Protein AF-A0A8T4R5K3-F1 (afdb_monomer_lite)

Sequence (220 aa):
MRGRKKGQMEIMGLVVIVILITLGLLFLVYFSAKNEIEKKVFTRKGLALSTMSALMKTTVNSEIDCTTSISLSNQPQLGEDILEDCALYYSDYFVGAGGSSGAYSGASSGASGGVSGSSSGYLSEGEVDSGAMSLYGCESKHSCHFFQETTEKLLEDTLGKWGKRYEFRAHLLSSVSEEKLFLLKDKSGQGCKGERDSSGQFPIQIKDTGVVEAELYVCE

Foldseek 3Di:
DDDDDPVVVVVVVVVVVVVVVVVVVVVVVVVVVVVPPVPDVCPALVVQQVLVVCQQADFDDPPAWKDAPDPDPDGDGLNAQLVLLCLVQVVQVVVVVPPDDPPPPPDDDDDDDDDDDDDPDPDDPDDDPPTTDRSIQTNNDRSLVVSQVVSLVSCCVPCVVVVKWKWKWKWFDFPPDIHTSDTDTHPVVPGEDDDWHKNDWDWHQHPPGGTITIMMIIYD

Structure (mmCIF, N/CA/C/O backbone):
data_AF-A0A8T4R5K3-F1
#
_entry.id   AF-A0A8T4R5K3-F1
#
loop_
_atom_site.group_PDB
_atom_site.id
_atom_site.type_symbol
_atom_site.label_atom_id
_atom_site.label_alt_id
_atom_site.label_comp_id
_atom_site.label_asym_id
_atom_site.label_entity_id
_atom_site.label_seq_id
_atom_site.pdbx_PDB_ins_code
_atom_site.Cartn_x
_atom_site.Cartn_y
_atom_site.Cartn_z
_atom_site.occupancy
_atom_site.B_iso_or_equiv
_atom_site.auth_seq_id
_atom_site.auth_comp_id
_atom_site.auth_asym_id
_atom_site.auth_atom_id
_atom_site.pdbx_PDB_model_num
ATOM 1 N N . MET A 1 1 ? -42.739 33.591 69.924 1.00 46.91 1 MET A N 1
ATOM 2 C CA . MET A 1 1 ? -42.475 32.561 68.891 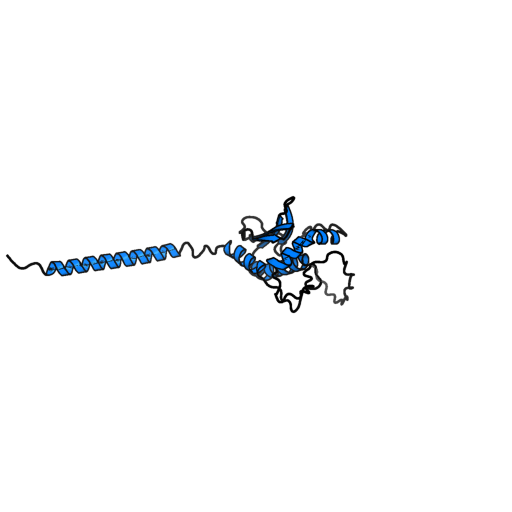1.00 46.91 1 MET A CA 1
ATOM 3 C C . MET A 1 1 ? -41.191 32.896 68.129 1.00 46.91 1 MET A C 1
ATOM 5 O O . MET A 1 1 ? -41.241 33.562 67.106 1.00 46.91 1 MET A O 1
A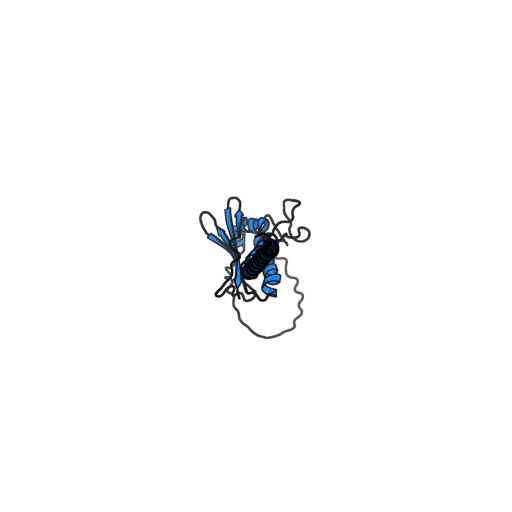TOM 9 N N . ARG A 1 2 ? -40.019 32.506 68.642 1.00 59.19 2 ARG A N 1
ATOM 10 C CA . ARG A 1 2 ? -38.728 32.649 67.946 1.00 59.19 2 ARG A CA 1
ATOM 11 C C . ARG A 1 2 ? -37.830 31.496 68.370 1.00 59.19 2 ARG A C 1
ATOM 13 O O . ARG A 1 2 ? -37.635 31.298 69.560 1.00 59.19 2 ARG A O 1
ATOM 20 N N . GLY A 1 3 ? -37.299 30.767 67.395 1.00 62.19 3 GLY A N 1
ATOM 21 C CA . GLY A 1 3 ? -36.289 29.736 67.625 1.00 62.19 3 GLY A CA 1
ATOM 22 C C . GLY A 1 3 ? -36.667 28.401 67.005 1.00 62.19 3 GLY A C 1
ATOM 23 O O . GLY A 1 3 ? -37.193 27.547 67.697 1.00 62.19 3 GLY A O 1
ATOM 24 N N . ARG A 1 4 ? -36.412 28.258 65.700 1.00 62.31 4 ARG A N 1
ATOM 25 C CA . ARG A 1 4 ? -36.229 26.994 64.952 1.00 62.31 4 ARG A CA 1
ATOM 26 C C . ARG A 1 4 ? -35.831 27.352 63.507 1.00 62.31 4 ARG A C 1
ATOM 28 O O . ARG A 1 4 ? -36.587 27.144 62.574 1.00 62.31 4 ARG A O 1
ATOM 35 N N . LYS A 1 5 ? -34.678 28.011 63.325 1.00 68.06 5 LYS A N 1
ATOM 36 C CA . LYS A 1 5 ? -34.112 28.298 61.983 1.00 68.06 5 LYS A CA 1
ATOM 37 C C . LYS A 1 5 ? -32.698 27.744 61.765 1.00 68.06 5 LYS A C 1
ATOM 39 O O . LYS A 1 5 ? -32.237 27.730 60.636 1.00 68.06 5 LYS A O 1
ATOM 44 N N . LYS A 1 6 ? -32.020 27.243 62.808 1.00 69.00 6 LYS A N 1
ATOM 45 C CA . LYS A 1 6 ? -30.647 26.720 62.675 1.00 69.00 6 LYS A CA 1
ATOM 46 C C . LYS A 1 6 ? -30.576 25.337 62.015 1.00 69.00 6 LYS A C 1
ATOM 48 O O . LYS A 1 6 ? -29.731 25.143 61.157 1.00 69.00 6 LYS A O 1
ATOM 53 N N . GLY A 1 7 ? -31.513 24.429 62.307 1.00 71.56 7 GLY A N 1
ATOM 54 C CA . GLY A 1 7 ? -31.498 23.078 61.716 1.00 71.56 7 GLY A CA 1
ATOM 55 C C . GLY A 1 7 ? -31.789 23.027 60.208 1.00 71.56 7 GLY A C 1
ATOM 56 O O . GLY A 1 7 ? -31.439 22.059 59.546 1.00 71.56 7 GLY A O 1
ATOM 57 N N . GLN A 1 8 ? -32.397 24.073 59.637 1.00 76.31 8 GLN A N 1
ATOM 58 C CA . GLN A 1 8 ? -32.716 24.112 58.205 1.00 76.31 8 GLN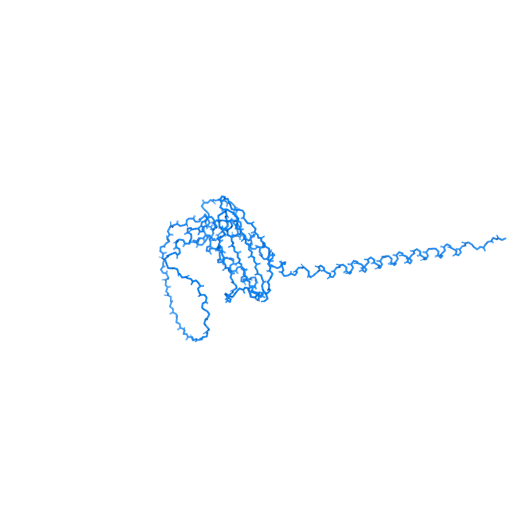 A CA 1
ATOM 59 C C . GLN A 1 8 ? -31.500 24.429 57.319 1.00 76.31 8 GLN A C 1
ATOM 61 O O . GLN A 1 8 ? -31.518 24.098 56.138 1.00 76.31 8 GLN A O 1
ATOM 66 N N . MET A 1 9 ? -30.442 25.038 57.867 1.00 82.06 9 MET A N 1
ATOM 67 C CA . MET A 1 9 ? -29.227 25.325 57.093 1.00 82.06 9 MET A CA 1
ATOM 68 C C . MET A 1 9 ? -28.343 24.087 56.912 1.00 82.06 9 MET A C 1
ATOM 70 O O . MET A 1 9 ? -27.781 23.906 55.836 1.00 82.06 9 MET A O 1
ATOM 74 N N . GLU A 1 10 ? -28.269 23.203 57.910 1.00 88.00 10 GLU A N 1
ATOM 75 C CA . GLU A 1 10 ? -27.473 21.970 57.808 1.00 88.00 10 GLU A CA 1
ATOM 76 C C . GLU A 1 10 ? -28.078 20.976 56.809 1.00 88.00 10 GLU A C 1
ATOM 78 O O . GLU A 1 10 ? -27.354 20.382 56.010 1.00 88.00 10 GLU A O 1
ATOM 83 N N . ILE A 1 11 ? -29.410 20.848 56.782 1.00 93.06 11 ILE A N 1
ATOM 84 C CA . ILE A 1 11 ? -30.072 19.892 55.886 1.00 93.06 11 ILE A CA 1
ATOM 85 C C . ILE A 1 11 ? -29.991 20.308 54.410 1.00 93.06 11 ILE A C 1
ATOM 87 O O . ILE A 1 11 ? -29.872 19.449 53.541 1.00 93.06 11 ILE A O 1
ATOM 91 N N . MET A 1 12 ? -29.974 21.616 54.122 1.00 92.75 12 MET A N 1
ATOM 92 C CA . MET A 1 12 ? -29.784 22.125 52.758 1.00 92.75 12 MET A CA 1
ATOM 93 C C . MET A 1 12 ? -28.373 21.839 52.230 1.00 92.75 12 MET A C 1
ATOM 95 O O . MET A 1 12 ? -28.224 21.459 51.071 1.00 92.75 12 MET A O 1
ATOM 99 N N . GLY A 1 13 ? -27.345 21.955 53.079 1.00 93.81 13 GLY A N 1
ATOM 100 C CA . GLY A 1 13 ? -25.966 21.634 52.697 1.00 93.81 13 GLY A CA 1
ATOM 101 C C . GLY A 1 13 ? -25.782 20.158 52.338 1.00 93.81 13 GLY A C 1
ATOM 102 O O . GLY A 1 13 ? -25.145 19.838 51.334 1.00 93.81 13 GLY A O 1
ATOM 103 N N . LEU A 1 14 ? -26.404 19.259 53.108 1.00 94.62 14 LEU A N 1
ATOM 104 C CA . LEU A 1 14 ? -26.321 17.819 52.861 1.00 94.62 14 LEU A CA 1
ATOM 105 C C . LEU A 1 14 ? -26.943 17.435 51.509 1.00 94.62 14 LEU A C 1
ATOM 107 O O . LEU A 1 14 ? -26.347 16.665 50.758 1.00 94.62 14 LEU A O 1
ATOM 111 N N . VAL A 1 15 ? -28.092 18.019 51.154 1.00 96.56 15 VAL A N 1
ATOM 112 C CA . VAL A 1 15 ? -28.764 17.752 49.869 1.00 96.56 15 VAL A CA 1
ATOM 113 C C . VAL A 1 15 ? -27.886 18.144 48.678 1.00 96.56 15 VAL A C 1
ATOM 115 O O . VAL A 1 15 ? -27.769 17.375 47.725 1.00 96.56 15 VAL A O 1
ATOM 118 N N . VAL A 1 16 ? -27.223 19.302 48.738 1.00 96.56 16 VAL A N 1
ATOM 119 C CA . VAL A 1 16 ? -26.348 19.767 47.648 1.00 96.56 16 VAL A CA 1
ATOM 120 C C . VAL A 1 16 ? -25.168 18.817 47.440 1.00 96.56 16 VAL A C 1
ATOM 122 O O . VAL A 1 16 ? -24.853 18.473 46.302 1.00 96.56 16 VAL A O 1
ATOM 125 N N . ILE A 1 17 ? -24.550 18.338 48.524 1.00 96.88 17 ILE A N 1
ATOM 126 C CA . ILE A 1 17 ? -23.421 17.398 48.447 1.00 96.88 17 ILE A CA 1
ATOM 127 C C . ILE A 1 17 ? -23.849 16.080 47.791 1.00 96.88 17 ILE A C 1
ATOM 129 O O . ILE A 1 17 ? -23.148 15.579 46.913 1.00 96.88 17 ILE A O 1
ATOM 133 N N . VAL A 1 18 ? -25.015 15.539 48.160 1.00 97.31 18 VAL A N 1
ATOM 134 C CA . VAL A 1 18 ? -25.528 14.292 47.569 1.00 97.31 18 VAL A CA 1
ATOM 135 C C . VAL A 1 18 ? -25.773 14.455 46.069 1.00 97.31 18 VAL A C 1
ATOM 137 O O . VAL A 1 18 ? -25.392 13.580 45.291 1.00 97.31 18 VAL A O 1
ATOM 140 N N . ILE A 1 19 ? -26.339 15.586 45.640 1.00 97.50 19 ILE A N 1
ATOM 141 C CA . ILE A 1 19 ? -26.559 15.870 44.215 1.00 97.50 19 ILE A CA 1
ATOM 142 C C . ILE A 1 19 ? -25.224 15.926 43.463 1.00 97.50 19 ILE A C 1
ATOM 144 O O . ILE A 1 19 ? -25.089 15.289 42.420 1.00 97.50 19 ILE A O 1
ATOM 148 N N . LEU A 1 20 ? -24.218 16.622 44.003 1.00 97.31 20 LEU A N 1
ATOM 149 C CA . LEU A 1 20 ? -22.900 16.731 43.367 1.00 97.31 20 LEU A CA 1
ATOM 150 C C . LEU A 1 20 ? -22.191 15.377 43.252 1.00 97.31 20 LEU A C 1
ATOM 152 O O . LEU A 1 20 ? -21.647 15.063 42.194 1.00 97.31 20 LEU A O 1
ATOM 156 N N . ILE A 1 21 ? -22.243 14.548 44.299 1.00 97.75 21 ILE A N 1
ATOM 157 C CA . ILE A 1 21 ? -21.671 13.194 44.267 1.00 97.75 21 ILE A CA 1
ATOM 158 C C . ILE A 1 21 ? -22.394 12.330 43.226 1.00 97.75 21 ILE A C 1
ATOM 160 O O . ILE A 1 21 ? -21.746 11.634 42.447 1.00 97.75 21 ILE A O 1
ATOM 164 N N . THR A 1 22 ? -23.725 12.409 43.160 1.00 97.94 22 THR A N 1
ATOM 165 C CA . THR A 1 22 ? -24.524 11.624 42.206 1.00 97.94 22 THR A CA 1
ATOM 166 C C . THR A 1 22 ? -24.225 12.026 40.761 1.00 97.94 22 THR A C 1
ATOM 168 O O . THR A 1 22 ? -24.043 11.158 39.909 1.00 97.94 22 THR A O 1
ATOM 171 N N . LEU A 1 23 ? -24.108 13.330 40.483 1.00 97.31 23 LEU A N 1
ATOM 172 C CA . LEU A 1 23 ? -23.725 13.835 39.162 1.00 97.31 23 LEU A CA 1
ATOM 173 C C . LEU A 1 23 ? -22.293 13.428 38.785 1.00 97.31 23 LEU A C 1
ATOM 175 O O . LEU A 1 23 ? -22.060 13.025 37.646 1.00 97.31 23 LEU A O 1
ATOM 179 N N . GLY A 1 24 ? -21.351 13.466 39.733 1.00 97.75 24 GLY A N 1
ATOM 180 C CA . GLY A 1 24 ? -19.978 13.005 39.516 1.00 97.75 24 GLY A CA 1
ATOM 181 C C . GLY A 1 24 ? -19.899 11.514 39.171 1.00 97.75 24 GLY A C 1
ATOM 182 O O . GLY A 1 24 ? -19.222 11.135 38.215 1.00 97.75 24 GLY A O 1
ATOM 183 N N . LEU A 1 25 ? -20.643 10.670 39.893 1.00 96.69 25 LEU A N 1
ATOM 184 C CA . LEU A 1 25 ? -20.715 9.232 39.616 1.00 96.69 25 LEU A CA 1
ATOM 185 C C . LEU A 1 25 ? -21.383 8.935 38.266 1.00 96.69 25 LEU A C 1
ATOM 187 O O . LEU A 1 25 ? -20.885 8.097 37.518 1.00 96.69 25 LEU A O 1
ATOM 191 N N . LEU A 1 26 ? -22.455 9.652 37.912 1.00 96.25 26 LEU A N 1
ATOM 192 C CA . LEU A 1 26 ? -23.096 9.537 36.596 1.00 96.25 26 LEU A CA 1
ATOM 193 C C . LEU A 1 26 ? -22.130 9.877 35.458 1.00 96.25 26 LEU A C 1
ATOM 195 O O . LEU A 1 26 ? -22.095 9.167 34.455 1.00 96.25 26 LEU A O 1
ATOM 199 N N . PHE A 1 27 ? -21.324 10.928 35.620 1.00 95.69 27 PHE A N 1
ATOM 200 C CA . PHE A 1 27 ? -20.348 11.330 34.610 1.00 95.69 27 PHE A CA 1
ATOM 201 C C . PHE A 1 27 ? -19.228 10.294 34.451 1.00 95.69 27 PHE A C 1
ATOM 203 O O . PHE A 1 27 ? -18.854 9.964 33.325 1.00 95.69 27 PHE A O 1
ATOM 210 N N . LEU A 1 28 ? -18.742 9.722 35.560 1.00 93.06 28 LEU A N 1
ATOM 211 C CA . LEU A 1 28 ? -17.759 8.635 35.533 1.00 93.06 28 LEU A CA 1
ATOM 212 C C . LEU A 1 28 ? -18.305 7.383 34.842 1.00 93.06 28 LEU A C 1
ATOM 214 O O . LEU A 1 28 ? -17.626 6.822 33.985 1.00 93.06 28 LEU A O 1
ATOM 218 N N . VAL A 1 29 ? -19.536 6.968 35.158 1.00 93.88 29 VAL A N 1
ATOM 219 C CA . VAL A 1 29 ? -20.183 5.817 34.506 1.00 93.88 29 VAL A CA 1
ATOM 220 C C . VAL A 1 29 ? -20.399 6.086 33.019 1.00 93.88 29 VAL A C 1
ATOM 222 O O . VAL A 1 29 ? -20.092 5.230 32.195 1.00 93.88 29 VAL A O 1
ATOM 225 N N . TYR A 1 30 ? -20.863 7.283 32.655 1.00 91.00 30 TYR A N 1
ATOM 226 C CA . TYR A 1 30 ? -21.072 7.667 31.260 1.00 91.00 30 TYR A CA 1
ATOM 227 C C . TYR A 1 30 ? -19.768 7.654 30.453 1.00 91.00 30 TYR A C 1
ATOM 229 O O . TYR A 1 30 ? -19.722 7.117 29.346 1.00 91.00 30 TYR A O 1
ATOM 237 N N . PHE A 1 31 ? -18.689 8.201 31.018 1.00 87.88 31 PHE A N 1
ATOM 238 C CA . PHE A 1 31 ? -17.379 8.198 30.377 1.00 87.88 31 PHE A CA 1
ATOM 239 C C . PHE A 1 31 ? -16.795 6.781 30.301 1.00 87.88 31 PHE A C 1
ATOM 241 O O . PHE A 1 31 ? -16.231 6.403 29.278 1.00 87.88 31 PHE A O 1
ATOM 248 N N . SER A 1 32 ? -16.980 5.956 31.335 1.00 86.62 32 SER A N 1
ATOM 249 C CA . SER A 1 32 ? -16.560 4.549 31.324 1.00 86.62 32 SER A CA 1
ATOM 250 C C . SER A 1 32 ? -17.302 3.743 30.253 1.00 86.62 32 SER A C 1
ATOM 252 O O . SER A 1 32 ? -16.669 3.027 29.483 1.00 86.62 32 SER A O 1
ATOM 254 N N . ALA A 1 33 ? -18.621 3.918 30.138 1.00 82.81 33 ALA A N 1
ATOM 255 C CA . ALA A 1 33 ? -19.453 3.218 29.160 1.00 82.81 33 ALA A CA 1
ATOM 256 C C . ALA A 1 33 ? -19.150 3.632 27.708 1.00 82.81 33 ALA A C 1
ATOM 258 O O . ALA A 1 33 ? -19.209 2.803 26.803 1.00 82.81 33 ALA A O 1
ATOM 259 N N . LYS A 1 34 ? -18.771 4.895 27.465 1.00 74.44 34 LYS A N 1
ATOM 260 C CA . LYS A 1 34 ? -18.361 5.351 26.126 1.00 74.44 34 LYS A CA 1
ATOM 261 C C . LYS A 1 34 ? -16.988 4.840 25.684 1.00 74.44 34 LYS A C 1
ATOM 263 O O . LYS A 1 34 ? -16.721 4.799 24.489 1.00 74.44 34 LYS A O 1
ATOM 268 N N . ASN A 1 35 ? -16.137 4.412 26.613 1.00 63.31 35 ASN A N 1
ATOM 269 C CA . ASN A 1 35 ? -14.786 3.953 26.294 1.00 63.31 35 ASN A CA 1
ATOM 270 C C . ASN A 1 35 ? -14.695 2.464 25.901 1.00 63.31 35 ASN A C 1
ATOM 272 O O . ASN A 1 35 ? -13.615 2.030 25.495 1.00 63.31 35 ASN A O 1
ATOM 276 N N . GLU A 1 36 ? -15.777 1.680 25.991 1.00 60.62 36 GLU A N 1
ATOM 277 C CA . GLU A 1 36 ? -15.757 0.255 25.611 1.00 60.62 36 GLU A CA 1
ATOM 278 C C . GLU A 1 36 ? -16.079 -0.012 24.130 1.00 60.62 36 GLU A C 1
ATOM 280 O O . GLU A 1 36 ? -15.707 -1.068 23.622 1.00 60.62 36 GLU A O 1
ATOM 285 N N . ILE A 1 37 ? -16.682 0.936 23.400 1.00 55.03 37 ILE A N 1
ATOM 286 C CA . ILE A 1 37 ? -17.134 0.693 22.013 1.00 55.03 37 ILE A CA 1
ATOM 287 C C . ILE A 1 37 ? -16.097 1.126 20.955 1.00 55.03 37 ILE A C 1
ATOM 289 O O . ILE A 1 37 ? -16.069 0.563 19.866 1.00 55.03 37 ILE A O 1
ATOM 293 N N . GLU A 1 38 ? -15.157 2.024 21.273 1.00 52.97 38 GLU A N 1
ATOM 294 C CA . GLU A 1 38 ? -14.120 2.462 20.312 1.00 52.97 38 GLU A CA 1
ATOM 295 C C . GLU A 1 38 ? -12.749 1.786 20.510 1.00 52.97 38 GLU A C 1
ATOM 297 O O . GLU A 1 38 ? -11.925 1.761 19.596 1.00 52.97 38 GLU A O 1
ATOM 302 N N . LYS A 1 39 ? -12.496 1.139 21.659 1.00 51.50 39 LYS A N 1
ATOM 303 C CA . LYS A 1 39 ? -11.190 0.505 21.953 1.00 51.50 39 LYS A CA 1
ATOM 304 C C . LYS A 1 39 ? -10.938 -0.827 21.245 1.00 51.50 39 LYS A C 1
ATOM 306 O O . LYS A 1 39 ? -9.859 -1.400 21.372 1.00 51.50 39 LYS A O 1
ATOM 311 N N . LYS A 1 40 ? -11.897 -1.303 20.455 1.00 50.75 40 LYS A N 1
ATOM 312 C CA . LYS A 1 40 ? -11.716 -2.418 19.522 1.00 50.75 40 LYS A CA 1
ATOM 313 C C . LYS A 1 40 ? -12.336 -2.095 18.165 1.00 50.75 40 LYS A C 1
ATOM 315 O O . LYS A 1 40 ? -12.924 -2.974 17.570 1.00 50.75 40 LYS A O 1
ATOM 320 N N . VAL A 1 41 ? -12.209 -0.855 17.679 1.00 49.81 41 VAL A N 1
ATOM 321 C CA . VAL A 1 41 ? -12.386 -0.524 16.246 1.00 49.81 41 VAL A CA 1
ATOM 322 C C . VAL A 1 41 ? -11.086 0.033 15.636 1.00 49.81 41 VAL A C 1
ATOM 324 O O . VAL A 1 41 ? -11.049 0.571 14.543 1.00 49.81 41 VAL A O 1
ATOM 327 N N . PHE A 1 42 ? -9.948 -0.285 16.265 1.00 56.03 42 PHE A N 1
ATOM 328 C CA . PHE A 1 42 ? -8.716 -0.627 15.532 1.00 56.03 42 PHE A CA 1
ATOM 329 C C . PHE A 1 42 ? -8.830 -2.028 14.879 1.00 56.03 42 PHE A C 1
ATOM 331 O O . PHE A 1 42 ? -7.845 -2.712 14.609 1.00 56.03 42 PHE A O 1
ATOM 338 N N . THR A 1 43 ? -10.063 -2.500 14.672 1.00 69.94 43 THR A N 1
ATOM 339 C CA . THR A 1 43 ? -10.406 -3.776 14.061 1.00 69.94 43 THR A CA 1
ATOM 340 C C . THR A 1 43 ? -10.021 -3.760 12.606 1.00 69.94 43 THR A C 1
ATOM 342 O O . THR A 1 43 ? -10.623 -3.034 11.820 1.00 69.94 43 THR A O 1
ATOM 345 N N . ARG A 1 44 ? -9.060 -4.622 12.276 1.00 73.19 44 ARG A N 1
ATOM 346 C CA . ARG A 1 44 ? -8.906 -5.331 11.001 1.00 73.19 44 ARG A CA 1
ATOM 347 C C . ARG A 1 44 ? -8.715 -4.474 9.746 1.00 73.19 44 ARG A C 1
ATOM 349 O O . ARG A 1 44 ? -7.634 -4.515 9.169 1.00 73.19 44 ARG A O 1
ATOM 356 N N . LYS A 1 45 ? -9.658 -3.594 9.414 1.00 86.12 45 LYS A N 1
ATOM 357 C CA . LYS A 1 45 ? -9.475 -2.476 8.476 1.00 86.12 45 LYS A CA 1
ATOM 358 C C . LYS A 1 45 ? -8.297 -1.587 8.866 1.00 86.12 45 LYS A C 1
ATOM 360 O O . LYS A 1 45 ? -7.522 -1.188 8.008 1.00 86.12 45 LYS A O 1
ATOM 365 N N . GLY A 1 46 ? -8.105 -1.338 10.166 1.00 89.31 46 GLY A N 1
ATOM 366 C CA . GLY A 1 46 ? -6.963 -0.558 10.658 1.00 89.31 46 GLY A CA 1
ATOM 367 C C . GLY A 1 46 ? -5.610 -1.223 10.385 1.00 89.31 46 GLY A C 1
ATOM 368 O O . GLY A 1 46 ? -4.615 -0.533 10.186 1.00 89.31 46 GLY A O 1
ATOM 369 N N . LEU A 1 47 ? -5.572 -2.555 10.316 1.00 92.50 47 LEU A N 1
ATOM 370 C CA . LEU A 1 47 ? -4.358 -3.309 10.018 1.00 92.50 47 LEU A CA 1
ATOM 371 C C . LEU A 1 47 ? -4.033 -3.219 8.525 1.00 92.50 47 LEU A C 1
ATOM 373 O O . LEU A 1 47 ? -2.940 -2.786 8.187 1.00 92.50 47 LEU A O 1
ATOM 377 N N . ALA A 1 48 ? -5.002 -3.488 7.644 1.00 94.31 48 ALA A N 1
ATOM 378 C CA . ALA A 1 48 ? -4.815 -3.315 6.201 1.00 94.31 48 ALA A CA 1
ATOM 379 C C . ALA A 1 48 ? -4.423 -1.866 5.846 1.00 94.31 48 ALA A C 1
ATOM 381 O O . ALA A 1 48 ? -3.452 -1.643 5.129 1.00 94.31 48 ALA A O 1
ATOM 382 N N . LEU A 1 49 ? -5.125 -0.875 6.409 1.00 95.31 49 LEU A N 1
ATOM 383 C CA . LEU A 1 49 ? -4.857 0.550 6.190 1.00 95.31 49 LEU A CA 1
ATOM 384 C C . LEU A 1 49 ? -3.468 0.971 6.689 1.00 95.31 49 LEU A C 1
ATOM 386 O O . LEU A 1 49 ? -2.759 1.696 5.993 1.00 95.31 49 LEU A O 1
ATOM 390 N N . SER A 1 50 ? -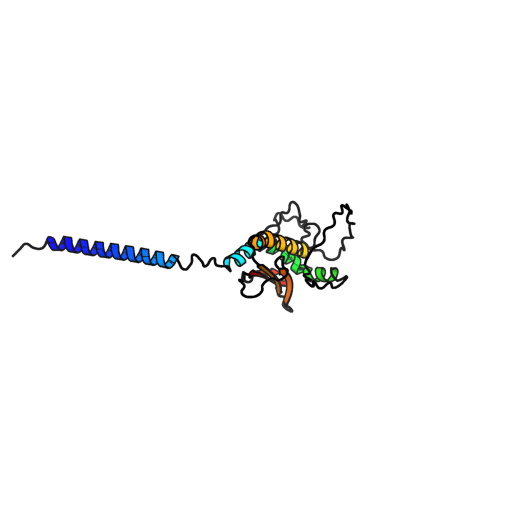3.069 0.542 7.891 1.00 94.50 50 SER A N 1
ATOM 391 C CA . SER A 1 50 ? -1.768 0.923 8.455 1.00 94.50 50 SER A CA 1
ATOM 392 C C . SER A 1 50 ? -0.607 0.242 7.734 1.00 94.50 50 SER A C 1
ATOM 394 O O . SER A 1 50 ? 0.374 0.919 7.435 1.00 94.50 50 SER A O 1
ATOM 396 N N . THR A 1 51 ? -0.734 -1.042 7.378 1.00 96.00 51 THR A N 1
ATOM 397 C CA . THR A 1 51 ? 0.258 -1.753 6.559 1.00 96.00 51 THR A CA 1
ATOM 398 C C . THR A 1 51 ? 0.397 -1.106 5.187 1.00 96.00 51 THR A C 1
ATOM 400 O O . THR A 1 51 ? 1.514 -0.845 4.757 1.00 96.00 51 THR A O 1
ATOM 403 N N . MET A 1 52 ? -0.714 -0.780 4.527 1.00 96.50 52 MET A N 1
ATOM 404 C CA . MET A 1 52 ? -0.696 -0.135 3.216 1.00 96.50 52 MET A CA 1
ATOM 405 C C . MET A 1 52 ? -0.067 1.264 3.266 1.00 96.50 52 MET A C 1
ATOM 407 O O . MET A 1 52 ? 0.790 1.594 2.454 1.00 96.50 52 MET A O 1
ATOM 411 N N . SER A 1 53 ? -0.430 2.069 4.268 1.00 96.06 53 SER A N 1
ATOM 412 C CA . SER A 1 53 ? 0.158 3.396 4.486 1.00 96.06 53 SER A CA 1
ATOM 413 C C . SER A 1 53 ? 1.661 3.320 4.766 1.00 96.06 53 SER A C 1
ATOM 415 O O . SER A 1 53 ? 2.427 4.130 4.248 1.00 96.06 53 SER A O 1
ATOM 417 N N . ALA A 1 54 ? 2.096 2.331 5.553 1.00 96.69 54 ALA A N 1
ATOM 418 C CA . ALA A 1 54 ? 3.511 2.086 5.805 1.00 96.69 54 ALA A CA 1
ATOM 419 C C . ALA A 1 54 ? 4.243 1.642 4.532 1.00 96.69 54 ALA A C 1
ATOM 421 O O . ALA A 1 54 ? 5.323 2.154 4.253 1.00 96.69 54 ALA A O 1
ATOM 422 N N . LEU A 1 55 ? 3.644 0.751 3.737 1.00 96.62 55 LEU A N 1
ATOM 423 C CA . LEU A 1 55 ? 4.215 0.264 2.483 1.00 96.62 55 LEU A CA 1
ATOM 424 C C . LEU A 1 55 ? 4.422 1.402 1.480 1.00 96.62 55 LEU A C 1
ATOM 426 O O . LEU A 1 55 ? 5.519 1.562 0.957 1.00 96.62 55 LEU A O 1
ATOM 430 N N . MET A 1 56 ? 3.408 2.249 1.290 1.00 96.00 56 MET A N 1
ATOM 431 C CA . MET A 1 56 ? 3.489 3.382 0.362 1.00 96.00 56 MET A CA 1
ATOM 432 C C . MET A 1 56 ? 4.529 4.426 0.784 1.00 96.00 56 MET A C 1
ATOM 434 O O . MET A 1 56 ? 5.158 5.040 -0.071 1.00 96.00 56 MET A O 1
ATOM 438 N N . LYS A 1 57 ? 4.755 4.584 2.095 1.00 96.00 57 LYS A N 1
ATOM 439 C CA . LYS A 1 57 ? 5.746 5.510 2.671 1.00 96.00 57 LYS A CA 1
ATOM 440 C C . LYS A 1 57 ? 7.123 4.895 2.902 1.00 96.00 57 LYS A C 1
ATOM 442 O O . LYS A 1 57 ? 8.006 5.576 3.422 1.00 96.00 57 LYS A O 1
ATOM 447 N N . THR A 1 58 ? 7.306 3.611 2.608 1.00 95.56 58 THR A N 1
ATOM 448 C CA . THR A 1 58 ? 8.596 2.955 2.824 1.00 95.56 58 THR A CA 1
ATOM 449 C C . THR A 1 58 ? 9.606 3.558 1.857 1.00 95.56 58 THR A C 1
ATOM 451 O O . THR A 1 58 ? 9.386 3.547 0.648 1.00 95.56 58 THR A O 1
ATOM 454 N N . THR A 1 59 ? 10.696 4.111 2.386 1.00 94.81 59 THR A N 1
ATOM 455 C CA . THR A 1 59 ? 11.801 4.618 1.573 1.00 94.81 59 THR A CA 1
ATOM 456 C C . THR A 1 59 ? 12.758 3.487 1.240 1.00 94.81 59 THR A C 1
ATOM 458 O O . THR A 1 59 ? 13.011 2.600 2.060 1.00 94.81 59 THR A O 1
ATOM 461 N N . VAL A 1 60 ? 13.290 3.513 0.025 1.00 92.12 60 VAL A N 1
ATOM 462 C CA . VAL A 1 60 ? 14.316 2.566 -0.404 1.00 92.12 60 VAL A CA 1
ATOM 463 C C . VAL A 1 60 ? 15.679 3.180 -0.128 1.00 92.12 60 VAL A C 1
ATOM 465 O O . VAL A 1 60 ? 15.943 4.332 -0.481 1.00 92.12 60 VAL A O 1
ATOM 468 N N . ASN A 1 61 ? 16.547 2.421 0.539 1.00 87.69 61 ASN A N 1
ATOM 469 C CA . ASN A 1 61 ? 17.885 2.890 0.871 1.00 87.69 61 ASN A CA 1
ATOM 470 C C . ASN A 1 61 ? 18.690 3.109 -0.417 1.00 87.69 61 ASN A C 1
ATOM 472 O O . ASN A 1 61 ? 19.036 2.168 -1.128 1.00 87.69 61 ASN A O 1
ATOM 476 N N . SER A 1 62 ? 19.022 4.369 -0.687 1.00 69.44 62 SER A N 1
ATOM 477 C CA . SER A 1 62 ? 19.757 4.807 -1.880 1.00 69.44 62 SER A CA 1
ATOM 478 C C . SER A 1 62 ? 21.208 4.327 -1.927 1.00 69.44 62 SER A C 1
ATOM 480 O O . SER A 1 62 ? 21.851 4.413 -2.964 1.00 69.44 62 SER A O 1
ATOM 482 N N . GLU A 1 63 ? 21.750 3.879 -0.796 1.00 67.88 63 GLU A N 1
ATOM 483 C CA . GLU A 1 63 ? 23.175 3.577 -0.652 1.00 67.88 63 GLU A CA 1
ATOM 484 C C . GLU A 1 63 ? 23.564 2.209 -1.229 1.00 67.88 63 GLU A C 1
ATOM 486 O O . GLU A 1 63 ? 24.743 1.973 -1.478 1.00 67.88 63 GLU A O 1
ATOM 491 N N . ILE A 1 64 ? 22.591 1.315 -1.447 1.00 67.31 64 ILE A N 1
ATOM 492 C CA . ILE A 1 64 ? 22.874 -0.067 -1.856 1.00 67.31 64 ILE A CA 1
ATOM 493 C C . ILE A 1 64 ? 22.212 -0.418 -3.192 1.00 67.31 64 ILE A C 1
ATOM 495 O O . ILE A 1 64 ? 22.851 -1.107 -3.981 1.00 67.31 64 ILE A O 1
ATOM 499 N N . ASP A 1 65 ? 21.026 0.116 -3.518 1.00 67.12 65 ASP A N 1
ATOM 500 C CA . ASP A 1 65 ? 20.222 -0.559 -4.543 1.00 67.12 65 ASP A CA 1
ATOM 501 C C . ASP A 1 65 ? 19.703 0.298 -5.696 1.00 67.12 65 ASP A C 1
ATOM 503 O O . ASP A 1 65 ? 19.613 -0.240 -6.787 1.00 67.12 65 ASP A O 1
ATOM 507 N N . CYS A 1 66 ? 19.413 1.595 -5.561 1.00 84.56 66 CYS A N 1
ATOM 508 C CA . CYS A 1 66 ? 18.765 2.351 -6.647 1.00 84.56 66 CYS A CA 1
ATOM 509 C C . CYS A 1 66 ? 19.688 3.381 -7.302 1.00 84.56 66 CYS A C 1
ATOM 511 O O . CYS A 1 66 ? 19.969 4.431 -6.724 1.00 84.56 66 CYS A O 1
ATOM 513 N N . THR A 1 67 ? 20.101 3.130 -8.546 1.00 77.06 67 THR A N 1
ATOM 514 C CA . THR A 1 67 ? 20.746 4.152 -9.375 1.00 77.06 67 THR A CA 1
ATOM 515 C C . THR A 1 67 ? 19.672 4.981 -10.063 1.00 77.06 67 THR A C 1
ATOM 517 O O . THR A 1 67 ? 19.039 4.522 -11.014 1.00 77.06 67 THR A O 1
ATOM 520 N N . THR A 1 68 ? 19.458 6.208 -9.598 1.00 76.62 68 THR A N 1
ATOM 521 C CA . THR A 1 68 ? 18.703 7.202 -10.362 1.00 76.62 68 THR A CA 1
ATOM 522 C C . THR A 1 68 ? 19.654 7.923 -11.309 1.00 76.62 68 THR A C 1
ATOM 524 O O . THR A 1 68 ? 20.756 8.321 -10.932 1.00 76.62 68 THR A O 1
ATOM 527 N N . SER A 1 69 ? 19.226 8.148 -12.550 1.00 67.50 69 SER A N 1
ATOM 528 C CA . SER A 1 69 ? 19.975 8.987 -13.500 1.00 67.50 69 SER A CA 1
ATOM 529 C C . SER A 1 69 ? 20.022 10.463 -13.073 1.00 67.50 69 SER A C 1
ATOM 531 O O . SER A 1 69 ? 20.814 11.249 -13.592 1.00 67.50 69 SER A O 1
ATOM 533 N N . ILE A 1 70 ? 19.201 10.836 -12.089 1.00 68.81 70 ILE A N 1
ATOM 534 C CA . ILE A 1 70 ? 19.084 12.181 -11.541 1.00 68.81 70 ILE A CA 1
ATOM 535 C C . ILE A 1 70 ? 19.526 12.124 -10.076 1.00 68.81 70 ILE A C 1
ATOM 537 O O . ILE A 1 70 ? 18.883 11.465 -9.260 1.00 68.81 70 ILE A O 1
ATOM 541 N N . SER A 1 71 ? 20.626 12.805 -9.738 1.00 59.03 71 SER A N 1
ATOM 542 C CA . SER A 1 71 ? 21.168 12.931 -8.373 1.00 59.03 71 SER A CA 1
ATOM 543 C C . SER A 1 71 ? 20.268 13.779 -7.462 1.00 59.03 71 SER A C 1
ATOM 545 O O . SER A 1 71 ? 20.665 14.839 -6.977 1.00 59.03 71 SER A O 1
ATOM 547 N N . LEU A 1 72 ? 19.030 13.343 -7.248 1.00 65.00 72 LEU A N 1
ATOM 548 C CA . LEU A 1 72 ? 18.145 13.910 -6.242 1.00 65.00 72 LEU A CA 1
ATOM 549 C C . LEU A 1 72 ? 18.594 13.410 -4.869 1.00 65.00 72 LEU A C 1
ATOM 551 O O . LEU A 1 72 ? 18.745 12.216 -4.640 1.00 65.00 72 LEU A O 1
ATOM 555 N N . SER A 1 73 ? 18.798 14.338 -3.939 1.00 68.69 73 SER A N 1
ATOM 556 C CA . SER A 1 73 ? 19.239 14.087 -2.560 1.00 68.69 73 SER A CA 1
ATOM 557 C C . SER A 1 73 ? 18.221 13.338 -1.687 1.00 68.69 73 SER A C 1
ATOM 559 O O . SER A 1 73 ? 18.391 13.284 -0.470 1.00 68.69 73 SER A O 1
ATOM 561 N N . ASN A 1 74 ? 17.143 12.816 -2.271 1.00 84.44 74 ASN A N 1
ATOM 562 C CA . ASN A 1 74 ? 16.009 12.254 -1.552 1.00 84.44 74 ASN A CA 1
ATOM 563 C C . ASN A 1 74 ? 15.929 10.749 -1.820 1.00 84.44 74 ASN A C 1
ATOM 565 O O . ASN A 1 74 ? 16.053 10.311 -2.961 1.00 84.44 74 ASN A O 1
ATOM 569 N N . GLN A 1 75 ? 15.721 9.966 -0.762 1.00 89.69 75 GLN A N 1
ATOM 570 C CA . GLN A 1 75 ? 15.476 8.530 -0.883 1.00 89.69 75 GLN A CA 1
ATOM 571 C C . GLN A 1 75 ? 14.116 8.316 -1.560 1.00 89.69 75 GLN A C 1
ATOM 573 O O . GLN A 1 75 ? 13.133 8.877 -1.063 1.00 89.69 75 GLN A O 1
ATOM 578 N N . PRO A 1 76 ? 14.037 7.534 -2.651 1.00 92.81 76 PRO A N 1
ATOM 579 C CA . PRO A 1 76 ? 12.771 7.301 -3.326 1.00 92.81 76 PRO A CA 1
ATOM 580 C C . PRO A 1 76 ? 11.814 6.518 -2.425 1.00 92.81 76 PRO A C 1
ATOM 582 O O . PRO A 1 76 ? 12.208 5.575 -1.730 1.00 92.81 76 PRO A O 1
ATOM 585 N N . GLN A 1 77 ? 10.547 6.915 -2.433 1.00 94.44 77 GLN A N 1
ATOM 586 C CA . GLN A 1 77 ? 9.460 6.189 -1.798 1.00 94.44 77 GLN A CA 1
ATOM 587 C C . GLN A 1 77 ? 9.003 5.045 -2.702 1.00 94.44 77 GLN A C 1
ATOM 589 O O . GLN A 1 77 ? 8.841 5.204 -3.911 1.00 94.44 77 GLN A O 1
ATOM 594 N N . LEU A 1 78 ? 8.743 3.887 -2.100 1.00 95.12 78 LEU A N 1
ATOM 595 C CA . LEU A 1 78 ? 8.281 2.700 -2.811 1.00 95.12 78 LEU A CA 1
ATOM 596 C C . LEU A 1 78 ? 6.935 2.950 -3.511 1.00 95.12 78 LEU A C 1
ATOM 598 O O . LEU A 1 78 ? 6.743 2.519 -4.643 1.00 95.12 78 LEU A O 1
ATOM 602 N N . GLY A 1 79 ? 6.012 3.647 -2.841 1.00 94.75 79 GLY A N 1
ATOM 603 C CA . GLY A 1 79 ? 4.677 3.926 -3.367 1.00 94.75 79 GLY A CA 1
ATOM 604 C C . GLY A 1 79 ? 4.596 5.145 -4.278 1.00 94.75 79 GLY A C 1
ATOM 605 O O . GLY A 1 79 ? 3.933 5.080 -5.299 1.00 94.75 79 GLY A O 1
ATOM 606 N N . GLU A 1 80 ? 5.223 6.261 -3.916 1.00 94.25 80 GLU A N 1
ATOM 607 C CA . GLU A 1 80 ? 5.139 7.480 -4.732 1.00 94.25 80 GLU A CA 1
ATOM 608 C C . GLU A 1 80 ? 6.073 7.382 -5.941 1.00 94.25 80 GLU A C 1
ATOM 610 O O . GLU A 1 80 ? 5.594 7.362 -7.062 1.00 94.25 80 GLU A O 1
ATOM 615 N N . ASP A 1 81 ? 7.379 7.209 -5.734 1.00 94.12 81 ASP A N 1
ATOM 616 C CA . ASP A 1 81 ? 8.354 7.302 -6.825 1.00 94.12 81 ASP A CA 1
ATOM 617 C C . ASP A 1 81 ? 8.435 6.016 -7.669 1.00 94.12 81 ASP A C 1
ATOM 619 O O . ASP A 1 81 ? 8.358 6.053 -8.896 1.00 94.12 81 ASP A O 1
ATOM 623 N N . ILE A 1 82 ? 8.589 4.852 -7.024 1.00 94.69 82 ILE A N 1
ATOM 624 C CA . ILE A 1 82 ? 8.876 3.596 -7.743 1.00 94.69 82 ILE A CA 1
ATOM 625 C C . ILE A 1 82 ? 7.624 3.030 -8.423 1.00 94.69 82 ILE A C 1
ATOM 627 O O . ILE A 1 82 ? 7.701 2.546 -9.553 1.00 94.69 82 ILE A O 1
ATOM 631 N N . LEU A 1 83 ? 6.466 3.072 -7.758 1.00 95.69 83 LEU A N 1
ATOM 632 C CA . LEU A 1 83 ? 5.211 2.611 -8.358 1.00 95.69 83 LEU A CA 1
ATOM 633 C C . LEU A 1 83 ? 4.709 3.569 -9.450 1.00 95.69 83 LEU A C 1
ATOM 635 O O . LEU A 1 83 ? 4.165 3.083 -10.441 1.00 95.69 83 LEU A O 1
ATOM 639 N N . GLU A 1 84 ? 4.912 4.889 -9.311 1.00 95.25 84 GLU A N 1
ATOM 640 C CA . GLU A 1 84 ? 4.627 5.853 -10.388 1.00 95.25 84 GLU A CA 1
ATOM 641 C C . GLU A 1 84 ? 5.486 5.551 -11.617 1.00 95.25 84 GLU A C 1
ATOM 643 O O . GLU A 1 84 ? 4.947 5.390 -12.711 1.00 95.25 84 GLU A O 1
ATOM 648 N N . ASP A 1 85 ? 6.799 5.387 -11.438 1.00 94.12 85 ASP A N 1
ATOM 649 C CA . ASP A 1 85 ? 7.710 5.042 -12.530 1.00 94.12 85 ASP A CA 1
ATOM 650 C C . ASP A 1 85 ? 7.350 3.701 -13.181 1.00 94.12 85 ASP A C 1
ATOM 652 O O . ASP A 1 85 ? 7.287 3.597 -14.404 1.00 94.12 85 ASP A O 1
ATOM 656 N N . CYS A 1 86 ? 7.012 2.689 -12.379 1.00 94.31 86 CYS A N 1
ATOM 657 C CA . CYS A 1 86 ? 6.535 1.421 -12.915 1.00 94.31 86 CYS A CA 1
ATOM 658 C C . CYS A 1 86 ? 5.301 1.601 -13.808 1.00 94.31 86 CYS A C 1
ATOM 660 O O . CYS A 1 86 ? 5.227 1.026 -14.891 1.00 94.31 86 CYS A O 1
ATOM 662 N N . ALA A 1 87 ? 4.321 2.379 -13.357 1.00 94.62 87 ALA A N 1
ATOM 663 C CA . ALA A 1 87 ? 3.089 2.580 -14.099 1.00 94.62 87 ALA A CA 1
ATOM 664 C C . ALA A 1 87 ? 3.289 3.439 -15.361 1.00 94.62 87 ALA A C 1
ATOM 666 O O . ALA A 1 87 ? 2.608 3.194 -16.355 1.00 94.62 87 ALA A O 1
ATOM 667 N N . LEU A 1 88 ? 4.243 4.378 -15.357 1.00 93.44 88 LEU A N 1
ATOM 668 C CA . LEU A 1 88 ? 4.649 5.132 -16.550 1.00 93.44 88 LEU A CA 1
ATOM 669 C C . LEU A 1 88 ? 5.242 4.225 -17.639 1.00 93.44 88 LEU A C 1
ATOM 671 O O . LEU A 1 88 ? 4.942 4.417 -18.815 1.00 93.44 88 LEU A O 1
ATOM 675 N N . TYR A 1 89 ? 6.040 3.226 -17.254 1.00 91.44 89 TYR A N 1
ATOM 676 C CA . TYR A 1 89 ? 6.742 2.323 -18.181 1.00 91.44 89 TYR A CA 1
ATOM 677 C C . TYR A 1 89 ? 6.146 0.903 -18.229 1.00 91.44 89 TYR A C 1
ATOM 679 O O . TYR A 1 89 ? 6.789 -0.046 -18.688 1.00 91.44 89 TYR A O 1
ATOM 687 N N . TYR A 1 90 ? 4.897 0.727 -17.779 1.00 89.38 90 TYR A N 1
ATOM 688 C CA . TYR A 1 90 ? 4.266 -0.596 -17.677 1.00 89.38 90 TYR A CA 1
ATOM 689 C C . TYR A 1 90 ? 4.067 -1.273 -19.040 1.00 89.38 90 TYR A C 1
ATOM 691 O O . TYR A 1 90 ? 4.248 -2.487 -19.166 1.00 89.38 90 TYR A O 1
ATOM 699 N N . SER A 1 91 ? 3.740 -0.495 -20.079 1.00 85.38 91 SER A N 1
ATOM 700 C CA . SER A 1 91 ? 3.556 -1.014 -21.440 1.00 85.38 91 SER A CA 1
ATOM 701 C C . SER A 1 91 ? 4.820 -1.680 -21.976 1.00 85.38 91 SER A C 1
ATOM 703 O O . SER A 1 91 ? 4.750 -2.742 -22.594 1.00 85.38 91 SER A O 1
ATOM 705 N N . ASP A 1 92 ? 5.979 -1.086 -21.700 1.00 80.94 92 ASP A N 1
ATOM 706 C CA . ASP A 1 92 ? 7.266 -1.550 -22.218 1.00 80.94 92 ASP A CA 1
ATOM 707 C C . ASP A 1 92 ? 7.730 -2.806 -21.472 1.00 80.94 92 ASP A C 1
ATOM 709 O O . ASP A 1 92 ? 8.279 -3.734 -22.073 1.00 80.94 92 ASP A O 1
ATOM 713 N N . TYR A 1 93 ? 7.409 -2.888 -20.176 1.00 75.62 93 TYR A N 1
ATOM 714 C CA . TYR A 1 93 ? 7.662 -4.062 -19.345 1.00 75.62 93 TYR A CA 1
ATOM 715 C C . TYR A 1 93 ? 6.964 -5.326 -19.881 1.00 75.62 93 TYR A C 1
ATOM 717 O O . TYR A 1 93 ? 7.574 -6.396 -19.951 1.00 75.62 93 TYR A O 1
ATOM 725 N N . PHE A 1 94 ? 5.699 -5.224 -20.306 1.00 70.12 94 PHE A N 1
ATOM 726 C CA . PHE A 1 94 ? 4.938 -6.391 -20.773 1.00 70.12 94 PHE A CA 1
ATOM 727 C C . PHE A 1 94 ? 5.378 -6.877 -22.163 1.00 70.12 94 PHE A C 1
ATOM 729 O O . PHE A 1 94 ? 5.346 -8.077 -22.446 1.00 70.12 94 PHE A O 1
ATOM 736 N N . VAL A 1 95 ? 5.824 -5.962 -23.030 1.00 66.19 95 VAL A N 1
ATOM 737 C CA . VAL A 1 95 ? 6.285 -6.297 -24.387 1.00 66.19 95 VAL A CA 1
ATOM 738 C C . VAL A 1 95 ? 7.609 -7.071 -24.346 1.00 66.19 95 VAL A C 1
ATOM 740 O O . VAL A 1 95 ? 7.773 -8.022 -25.112 1.00 66.19 95 VAL A O 1
ATOM 743 N N . GLY A 1 96 ? 8.508 -6.747 -23.409 1.00 58.28 96 GLY A N 1
ATOM 744 C CA . GLY A 1 96 ? 9.773 -7.471 -23.212 1.00 58.28 96 GLY A CA 1
ATOM 745 C C . GLY A 1 96 ? 9.608 -8.876 -22.616 1.00 58.28 96 GLY A C 1
ATOM 746 O O . GLY A 1 96 ? 10.319 -9.803 -22.993 1.00 58.28 96 GLY A O 1
ATOM 747 N N . ALA A 1 97 ? 8.605 -9.085 -21.756 1.00 57.81 97 ALA A N 1
ATOM 748 C CA . ALA A 1 97 ? 8.275 -10.412 -21.221 1.00 57.81 97 ALA A CA 1
ATOM 749 C C . ALA A 1 97 ? 7.590 -11.339 -22.257 1.00 57.81 97 ALA A C 1
ATOM 751 O O . ALA A 1 97 ? 7.348 -12.516 -21.990 1.00 57.81 97 ALA A O 1
ATOM 752 N N . GLY A 1 98 ? 7.289 -10.817 -23.454 1.00 45.84 98 GLY A N 1
ATOM 753 C CA . GLY A 1 98 ? 6.558 -11.465 -24.545 1.00 45.84 98 GLY A CA 1
ATOM 754 C C . GLY A 1 98 ? 7.335 -12.489 -25.381 1.00 45.84 98 GLY A C 1
ATOM 755 O O . GLY A 1 98 ? 6.814 -12.965 -26.390 1.00 45.84 98 GLY A O 1
ATOM 756 N N . GLY A 1 99 ? 8.533 -12.897 -24.961 1.00 43.72 99 GLY A N 1
ATOM 757 C CA . GLY A 1 99 ? 9.156 -14.152 -25.382 1.00 43.72 99 GLY A CA 1
ATOM 758 C C . GLY A 1 99 ? 8.571 -15.334 -24.604 1.00 43.72 99 GLY A C 1
ATOM 759 O O . GLY A 1 99 ? 9.232 -15.890 -23.736 1.00 43.72 99 GLY A O 1
ATOM 760 N N . SER A 1 100 ? 7.343 -15.728 -24.951 1.00 42.91 100 SER A N 1
ATOM 761 C CA . SER A 1 100 ? 6.500 -16.776 -24.345 1.00 42.91 100 SER A CA 1
ATOM 762 C C . SER A 1 100 ? 5.617 -16.328 -23.172 1.00 42.91 100 SER A C 1
ATOM 764 O O . SER A 1 100 ? 6.018 -16.174 -22.025 1.00 42.91 100 SER A O 1
ATOM 766 N N . SER A 1 101 ? 4.338 -16.199 -23.506 1.00 44.41 101 SER A N 1
ATOM 767 C CA . SER A 1 101 ? 3.165 -16.157 -22.645 1.00 44.41 101 SER A CA 1
ATOM 768 C C . SER A 1 101 ? 3.088 -17.375 -21.712 1.00 44.41 101 SER A C 1
ATOM 770 O O . SER A 1 101 ? 2.264 -18.275 -21.868 1.00 44.41 101 SER A O 1
ATOM 772 N N . GLY A 1 102 ? 3.939 -17.390 -20.692 1.00 39.47 102 GLY A N 1
ATOM 773 C CA . GLY A 1 102 ? 3.740 -18.175 -19.489 1.00 39.47 102 GLY A CA 1
ATOM 774 C C . GLY A 1 102 ? 2.669 -17.500 -18.650 1.00 39.47 102 GLY A C 1
ATOM 775 O O . GLY A 1 102 ? 2.967 -16.686 -17.782 1.00 39.47 102 GLY A O 1
ATOM 776 N N . ALA A 1 103 ? 1.405 -17.840 -18.904 1.00 38.16 103 ALA A N 1
ATOM 777 C CA . ALA A 1 103 ? 0.381 -17.710 -17.884 1.00 38.16 103 ALA A CA 1
ATOM 778 C C . ALA A 1 103 ? 0.964 -18.264 -16.575 1.00 38.16 103 ALA A C 1
ATOM 780 O O . ALA A 1 103 ? 1.361 -19.428 -16.526 1.00 38.16 103 ALA A O 1
ATOM 781 N N . TYR A 1 104 ? 1.039 -17.441 -15.529 1.00 43.50 104 TYR A N 1
ATOM 782 C CA . TYR A 1 104 ? 1.323 -17.894 -14.170 1.00 43.50 104 TYR A CA 1
ATOM 783 C C . TYR A 1 104 ? 0.125 -18.744 -13.707 1.00 43.50 104 TYR A C 1
ATOM 785 O O . TYR A 1 104 ? -0.733 -18.327 -12.931 1.00 43.50 104 TYR A O 1
ATOM 793 N N . SER A 1 105 ? 0.004 -19.949 -14.259 1.00 36.53 105 SER A N 1
ATOM 794 C CA . SER A 1 105 ? -0.834 -21.011 -13.738 1.00 36.53 105 SER A CA 1
ATOM 795 C C . SER A 1 105 ? -0.135 -21.525 -12.490 1.00 36.53 105 SER A C 1
ATOM 797 O O . SER A 1 105 ? 0.816 -22.298 -12.574 1.00 36.53 105 SER A O 1
ATOM 799 N N . GLY A 1 106 ? -0.597 -21.058 -11.330 1.00 38.72 106 GLY A N 1
ATOM 800 C CA . GLY A 1 106 ? -0.257 -21.646 -10.043 1.00 38.72 106 GLY A CA 1
ATOM 801 C C . GLY A 1 106 ? -0.670 -23.116 -10.027 1.00 38.72 106 GLY A C 1
ATOM 802 O O . GLY A 1 106 ? -1.818 -23.442 -9.732 1.00 38.72 106 GLY A O 1
ATOM 803 N N . ALA A 1 107 ? 0.268 -23.995 -10.368 1.00 34.81 107 ALA A N 1
ATOM 804 C CA . ALA A 1 107 ? 0.160 -25.425 -10.164 1.00 34.81 107 ALA A CA 1
ATOM 805 C C . ALA A 1 107 ? 0.727 -25.747 -8.778 1.00 34.81 107 ALA A C 1
ATOM 807 O O . ALA A 1 107 ? 1.935 -25.772 -8.558 1.00 34.81 107 ALA A O 1
ATOM 808 N N . SER A 1 108 ? -0.176 -25.971 -7.829 1.00 42.81 108 SER A N 1
ATOM 809 C CA . SER A 1 108 ? 0.118 -26.630 -6.568 1.00 42.81 108 SER A CA 1
ATOM 810 C C . SER A 1 108 ? 0.151 -28.145 -6.791 1.00 42.81 108 SER A C 1
ATOM 812 O O . SER A 1 108 ? -0.867 -28.772 -7.074 1.00 42.81 108 SER A O 1
ATOM 814 N N . SER A 1 109 ? 1.317 -28.762 -6.622 1.00 39.91 109 SER A N 1
ATOM 815 C CA . SER A 1 109 ? 1.425 -30.210 -6.429 1.00 39.91 109 SER A CA 1
ATOM 816 C C . SER A 1 109 ? 2.419 -30.491 -5.314 1.00 39.91 109 SER A C 1
ATOM 818 O O . SER A 1 109 ? 3.573 -30.071 -5.370 1.00 39.91 109 SER A O 1
ATOM 820 N N . GLY A 1 110 ? 1.927 -31.152 -4.270 1.00 41.88 110 GLY A N 1
ATOM 821 C CA . GLY A 1 110 ? 2.697 -31.492 -3.088 1.00 41.88 110 GLY A CA 1
ATOM 822 C C . GLY A 1 110 ? 3.650 -32.678 -3.259 1.00 41.88 110 GLY A C 1
ATOM 823 O O . GLY A 1 110 ? 3.538 -33.475 -4.183 1.00 41.88 110 GLY A O 1
ATOM 824 N N . ALA A 1 111 ? 4.492 -32.783 -2.230 1.00 42.53 111 ALA A N 1
ATOM 825 C CA . ALA A 1 111 ? 5.130 -33.970 -1.664 1.00 42.53 111 ALA A CA 1
ATOM 826 C C . ALA A 1 111 ? 6.322 -34.645 -2.386 1.00 42.53 111 ALA A C 1
ATOM 828 O O . ALA A 1 111 ? 6.182 -35.431 -3.315 1.00 42.53 111 ALA A O 1
ATOM 829 N N . SER A 1 112 ? 7.472 -34.469 -1.716 1.00 42.69 112 SER A N 1
ATOM 830 C CA . SER A 1 112 ? 8.457 -35.483 -1.283 1.00 42.69 112 SER A CA 1
ATOM 831 C C . SER A 1 112 ? 9.380 -36.166 -2.300 1.00 42.69 112 SER A C 1
ATOM 833 O O . SER A 1 112 ? 8.960 -36.998 -3.093 1.00 42.69 112 SER A O 1
ATOM 835 N N . GLY A 1 113 ? 10.685 -35.943 -2.107 1.00 33.81 113 GLY A N 1
ATOM 836 C CA . GLY A 1 113 ? 11.769 -36.787 -2.615 1.00 33.81 113 GLY A CA 1
ATOM 837 C C . GLY A 1 113 ? 13.104 -36.048 -2.575 1.00 33.81 113 GLY A C 1
ATOM 838 O O . GLY A 1 113 ? 13.356 -35.197 -3.416 1.00 33.81 113 GLY A O 1
ATOM 839 N N . GLY A 1 114 ? 13.937 -36.318 -1.567 1.00 45.03 114 GLY A N 1
ATOM 840 C CA . GLY A 1 114 ? 15.247 -35.682 -1.430 1.00 45.03 114 GLY A CA 1
ATOM 841 C C . GLY A 1 114 ? 16.277 -36.217 -2.421 1.00 45.03 114 GLY A C 1
ATOM 842 O O . GLY A 1 114 ? 16.275 -37.409 -2.698 1.00 45.03 114 GLY A O 1
ATOM 843 N N . VAL A 1 115 ? 17.196 -35.354 -2.865 1.00 38.91 115 VAL A N 1
ATOM 844 C CA . VAL A 1 115 ? 18.556 -35.717 -3.292 1.00 38.91 115 VAL A CA 1
ATOM 845 C C . VAL A 1 115 ? 19.482 -34.534 -2.996 1.00 38.91 115 VAL A C 1
ATOM 847 O O . VAL A 1 115 ? 19.282 -33.419 -3.467 1.00 38.91 115 VAL A O 1
ATOM 850 N N . SER A 1 116 ? 20.502 -34.804 -2.192 1.00 49.56 116 SER A N 1
ATOM 851 C CA . SER A 1 116 ? 21.701 -33.997 -1.996 1.00 49.56 116 SER A CA 1
ATOM 852 C C . SER A 1 116 ? 22.546 -33.974 -3.272 1.00 49.56 116 SER A C 1
ATOM 854 O O . SER A 1 116 ? 22.997 -35.026 -3.723 1.00 49.56 116 SER A O 1
ATOM 856 N N . GLY A 1 117 ? 22.802 -32.784 -3.814 1.00 36.34 117 GLY A N 1
ATOM 857 C CA . GLY A 1 117 ? 23.705 -32.579 -4.943 1.00 36.34 117 GLY A CA 1
ATOM 858 C C . GLY A 1 117 ? 24.276 -31.167 -4.927 1.00 36.34 117 GLY A C 1
ATOM 859 O O . GLY A 1 117 ? 23.624 -30.221 -5.353 1.00 36.34 117 GLY A O 1
ATOM 860 N N . SER A 1 118 ? 25.494 -31.026 -4.407 1.00 50.94 118 SER A N 1
ATOM 861 C CA . SER A 1 118 ? 26.311 -29.827 -4.565 1.00 50.94 118 SER A CA 1
ATOM 862 C C . SER A 1 118 ? 26.657 -29.646 -6.041 1.00 50.94 118 SER A C 1
ATOM 864 O O . SER A 1 118 ? 27.260 -30.526 -6.651 1.00 50.94 118 SER A O 1
ATOM 866 N N . SER A 1 119 ? 26.296 -28.507 -6.622 1.00 39.62 119 SER A N 1
ATOM 867 C CA . SER A 1 119 ? 26.825 -28.059 -7.910 1.00 39.62 119 SER A CA 1
ATOM 868 C C . SER A 1 119 ? 26.837 -26.536 -7.936 1.00 39.62 119 SER A C 1
ATOM 870 O O . SER A 1 119 ? 25.805 -25.895 -8.114 1.00 39.62 119 SER A O 1
ATOM 872 N N . SER A 1 120 ? 28.030 -25.973 -7.727 1.00 48.28 120 SER A N 1
ATOM 873 C CA . SER A 1 120 ? 28.378 -24.616 -8.143 1.00 48.28 120 SER A CA 1
ATOM 874 C C . SER A 1 120 ? 28.222 -24.525 -9.657 1.00 48.28 120 SER A C 1
ATOM 876 O O . SER A 1 120 ? 29.107 -24.942 -10.402 1.00 48.28 120 SER A O 1
ATOM 878 N N . GLY A 1 121 ? 27.083 -24.009 -10.103 1.00 38.28 121 GLY A N 1
ATOM 879 C CA . GLY A 1 121 ? 26.894 -23.493 -11.449 1.00 38.28 121 GLY A CA 1
ATOM 880 C C . GLY A 1 121 ? 26.973 -21.977 -11.385 1.00 38.28 121 GLY A C 1
ATOM 881 O O . GLY A 1 121 ? 26.079 -21.342 -10.834 1.00 38.28 121 GLY A O 1
ATOM 882 N N . TYR A 1 122 ? 28.056 -21.409 -11.911 1.00 41.09 122 TYR A N 1
ATOM 883 C CA . TYR A 1 122 ? 28.125 -19.994 -12.254 1.00 41.09 122 TYR A CA 1
ATOM 884 C C . TYR A 1 122 ? 27.016 -19.719 -13.276 1.00 41.09 122 TYR A C 1
ATOM 886 O O . TYR A 1 122 ? 27.087 -20.197 -14.408 1.00 41.09 122 TYR A O 1
ATOM 894 N N . LEU A 1 123 ? 25.957 -19.036 -12.839 1.00 39.84 123 LEU A N 1
ATOM 895 C CA . LEU A 1 123 ? 24.877 -18.584 -13.706 1.00 39.84 123 LEU A CA 1
ATOM 896 C C . LEU A 1 123 ? 25.447 -17.557 -14.680 1.00 39.84 123 LEU A C 1
ATOM 898 O O . LEU A 1 123 ? 26.059 -16.572 -14.276 1.00 39.84 123 LEU A O 1
ATOM 902 N N . SER A 1 124 ? 25.277 -17.855 -15.961 1.00 41.91 124 SER A N 1
ATOM 903 C CA . SER A 1 124 ? 25.657 -17.009 -17.078 1.00 41.91 124 SER A CA 1
ATOM 904 C C . SER A 1 124 ? 24.940 -15.663 -16.993 1.00 41.91 124 SER A C 1
ATOM 906 O O . SER A 1 124 ? 23.718 -15.614 -16.862 1.00 41.91 124 SER A O 1
ATOM 908 N N . GLU A 1 125 ? 25.724 -14.592 -17.083 1.00 45.03 125 GLU A N 1
ATOM 909 C CA . GLU A 1 125 ? 25.289 -13.219 -17.321 1.00 45.03 125 GLU A CA 1
ATOM 910 C C . GLU A 1 125 ? 24.546 -13.177 -18.666 1.00 45.03 125 GLU A C 1
ATOM 912 O O . GLU A 1 125 ? 25.154 -13.100 -19.732 1.00 45.03 125 GLU A O 1
ATOM 917 N N . GLY A 1 126 ? 23.224 -13.347 -18.622 1.00 46.72 126 GLY A N 1
ATOM 918 C CA . GLY A 1 126 ? 22.351 -13.143 -19.771 1.00 46.72 126 GLY A CA 1
ATOM 919 C C . GLY A 1 126 ? 22.258 -11.654 -20.083 1.00 46.72 126 GLY A C 1
ATOM 920 O O . GLY A 1 126 ? 22.015 -10.854 -19.182 1.00 46.72 126 GLY A O 1
ATOM 921 N N . GLU A 1 127 ? 22.492 -11.308 -21.349 1.00 47.16 127 GLU A N 1
ATOM 922 C CA . GLU A 1 127 ? 22.391 -9.965 -21.923 1.00 47.16 127 GLU A CA 1
ATOM 923 C C . GLU A 1 127 ? 21.186 -9.177 -21.387 1.00 47.16 127 GLU A C 1
ATOM 925 O O . GLU A 1 127 ? 20.037 -9.611 -21.472 1.00 47.16 127 GLU A O 1
ATOM 930 N N . VAL A 1 128 ? 21.480 -7.993 -20.846 1.00 51.34 128 VAL A N 1
ATOM 931 C CA . VAL A 1 128 ? 20.508 -6.987 -20.416 1.00 51.34 128 VAL A CA 1
ATOM 932 C C . VAL A 1 128 ? 19.825 -6.428 -21.664 1.00 51.34 128 VAL A C 1
ATOM 934 O O . VAL A 1 128 ? 20.372 -5.565 -22.357 1.00 51.34 128 VAL A O 1
ATOM 937 N N . ASP A 1 129 ? 18.641 -6.952 -21.972 1.00 49.44 129 ASP A N 1
ATOM 938 C CA . ASP A 1 129 ? 17.814 -6.484 -23.081 1.00 49.44 129 ASP A CA 1
ATOM 939 C C . ASP A 1 129 ? 17.424 -5.014 -22.828 1.00 49.44 129 ASP A C 1
ATOM 941 O O . ASP A 1 129 ? 16.667 -4.672 -21.918 1.00 49.44 129 ASP A O 1
ATOM 945 N N . SER A 1 130 ? 18.057 -4.117 -23.583 1.00 51.81 130 SER A N 1
ATOM 946 C CA . SER A 1 130 ? 18.186 -2.678 -23.313 1.00 51.81 130 SER A CA 1
ATOM 947 C C . SER A 1 130 ? 16.967 -1.860 -23.776 1.00 51.81 130 SER A C 1
ATOM 949 O O . SER A 1 130 ? 17.120 -0.791 -24.366 1.00 51.81 130 SER A O 1
ATOM 951 N N . GLY A 1 131 ? 15.754 -2.380 -23.575 1.00 55.00 131 GLY A N 1
ATOM 952 C CA . GLY A 1 131 ? 14.542 -1.834 -24.198 1.00 55.00 131 GLY A CA 1
ATOM 953 C C . GLY A 1 131 ? 13.710 -0.878 -23.341 1.00 55.00 131 GLY A C 1
ATOM 954 O O . GLY A 1 131 ? 13.227 0.125 -23.857 1.00 55.00 131 GLY A O 1
ATOM 955 N N . ALA A 1 132 ? 13.540 -1.163 -22.049 1.00 61.09 132 ALA A N 1
ATOM 956 C CA . ALA A 1 132 ? 12.632 -0.412 -21.180 1.00 61.09 132 ALA A CA 1
ATOM 957 C C . ALA A 1 132 ? 13.431 0.363 -20.125 1.00 61.09 132 ALA A C 1
ATOM 959 O O . ALA A 1 132 ? 13.887 -0.202 -19.130 1.00 61.09 132 ALA A O 1
ATOM 960 N N . MET A 1 133 ? 13.655 1.656 -20.366 1.00 75.25 133 MET A N 1
ATOM 961 C CA . MET A 1 133 ? 14.348 2.522 -19.411 1.00 75.25 133 MET A CA 1
ATOM 962 C C . MET A 1 133 ? 13.367 2.997 -18.332 1.00 75.25 133 MET A C 1
ATOM 964 O O . MET A 1 133 ? 12.719 4.023 -18.503 1.00 75.25 133 MET A O 1
ATOM 968 N N . SER A 1 134 ? 13.285 2.281 -17.210 1.00 87.38 134 SER A N 1
ATOM 969 C CA . SER A 1 134 ? 12.713 2.830 -15.973 1.00 87.38 134 SER A CA 1
ATOM 970 C C . SER A 1 134 ? 13.633 3.920 -15.416 1.00 87.38 134 SER A C 1
ATOM 972 O O . SER A 1 134 ? 14.857 3.744 -15.417 1.00 87.38 134 SER A O 1
ATOM 974 N N . LEU A 1 135 ? 13.087 5.029 -14.902 1.00 88.62 135 LEU A N 1
ATOM 975 C CA . LEU A 1 135 ? 13.904 6.084 -14.284 1.00 88.62 135 LEU A CA 1
ATOM 976 C C . LEU A 1 135 ? 14.605 5.572 -13.019 1.00 88.62 135 LEU A C 1
ATOM 978 O O . LEU A 1 135 ? 15.734 5.974 -12.718 1.00 88.62 135 LEU A O 1
ATOM 982 N N . TYR A 1 136 ? 13.931 4.675 -12.298 1.00 86.69 136 TYR A N 1
ATOM 983 C CA . TYR A 1 136 ? 14.440 4.028 -11.098 1.00 86.69 136 TYR A CA 1
ATOM 984 C C . TYR A 1 136 ? 14.884 2.603 -11.432 1.00 86.69 136 TYR A C 1
ATOM 986 O O . TYR A 1 136 ? 14.073 1.683 -11.511 1.00 86.69 136 TYR A O 1
ATOM 994 N N . GLY A 1 137 ? 16.192 2.424 -11.633 1.00 84.50 137 GLY A N 1
ATOM 995 C CA . GLY A 1 137 ? 16.821 1.111 -11.760 1.00 84.50 137 GLY A CA 1
ATOM 996 C C . GLY A 1 137 ? 17.361 0.662 -10.409 1.00 84.50 137 GLY A C 1
ATOM 997 O O . GLY A 1 137 ? 18.423 1.127 -9.992 1.00 84.50 137 GLY A O 1
ATOM 998 N N . CYS A 1 138 ? 16.628 -0.218 -9.727 1.00 88.69 138 CYS A N 1
ATOM 999 C CA . CYS A 1 138 ? 17.023 -0.733 -8.420 1.00 88.69 138 CYS A CA 1
ATOM 1000 C C . CYS A 1 138 ? 17.525 -2.177 -8.539 1.00 88.69 138 CYS A C 1
ATOM 1002 O O . CYS A 1 138 ? 16.830 -3.010 -9.109 1.00 88.69 138 CYS A O 1
ATOM 1004 N N . GLU A 1 139 ? 18.730 -2.484 -8.057 1.00 88.88 139 GLU A N 1
ATOM 1005 C CA . GLU A 1 139 ? 19.412 -3.779 -8.222 1.00 88.88 139 GLU A CA 1
ATOM 1006 C C . GLU A 1 139 ? 19.546 -4.209 -9.696 1.00 88.88 139 GLU A C 1
ATOM 1008 O O . GLU A 1 139 ? 19.493 -5.393 -10.022 1.00 88.88 139 GLU A O 1
ATOM 1013 N N . SER A 1 140 ? 19.690 -3.248 -10.617 1.00 86.19 140 SER A N 1
ATOM 1014 C CA . SER A 1 140 ? 19.631 -3.490 -12.073 1.00 86.19 140 SER A CA 1
ATOM 1015 C C . SER A 1 140 ? 18.309 -4.116 -12.556 1.00 86.19 140 SER A C 1
ATOM 1017 O O . SER A 1 140 ? 18.256 -4.688 -13.643 1.00 86.19 140 SER A O 1
ATOM 1019 N N . LYS A 1 141 ? 17.233 -4.013 -11.767 1.00 88.50 141 LYS A N 1
ATOM 1020 C CA . LYS A 1 141 ? 15.880 -4.457 -12.122 1.00 88.50 141 LYS A CA 1
ATOM 1021 C C . LYS A 1 141 ? 15.027 -3.257 -12.529 1.00 88.50 141 LYS A C 1
ATOM 1023 O O . LYS A 1 141 ? 15.192 -2.152 -12.010 1.00 88.50 141 LYS A O 1
ATOM 1028 N N . HIS A 1 142 ? 14.073 -3.508 -13.424 1.00 90.69 142 HIS A N 1
ATOM 1029 C CA . HIS A 1 142 ? 13.019 -2.552 -13.760 1.00 90.69 142 HIS A CA 1
ATOM 1030 C C . HIS A 1 142 ? 12.216 -2.183 -12.503 1.00 90.69 142 HIS A C 1
ATOM 1032 O O . HIS A 1 142 ? 11.941 -3.059 -11.672 1.00 90.69 142 HIS A O 1
ATOM 1038 N N . SER A 1 143 ? 11.786 -0.926 -12.390 1.00 92.19 143 SER A N 1
ATOM 1039 C CA . SER A 1 143 ? 11.027 -0.413 -11.238 1.00 92.19 143 SER A CA 1
ATOM 1040 C C . SER A 1 143 ? 9.822 -1.285 -10.877 1.00 92.19 143 SER A C 1
ATOM 1042 O O . SER A 1 143 ? 9.620 -1.587 -9.704 1.00 92.19 143 SER A O 1
ATOM 1044 N N . CYS A 1 144 ? 9.083 -1.801 -11.867 1.00 93.88 144 CYS A N 1
ATOM 1045 C CA . CYS A 1 144 ? 7.984 -2.745 -11.624 1.00 93.88 144 CYS A CA 1
ATOM 1046 C C . CYS A 1 144 ? 8.410 -4.043 -10.929 1.00 93.88 144 CYS A C 1
ATOM 1048 O O . CYS A 1 144 ? 7.755 -4.474 -9.980 1.00 93.88 144 CYS A O 1
ATOM 1050 N N . HIS A 1 145 ? 9.493 -4.674 -11.391 1.00 92.62 145 HIS A N 1
ATOM 1051 C CA . HIS A 1 145 ? 9.976 -5.926 -10.806 1.00 92.62 145 HIS A CA 1
ATOM 1052 C C . HIS A 1 145 ? 10.494 -5.682 -9.388 1.00 92.62 145 HIS A C 1
ATOM 1054 O O . HIS A 1 145 ? 10.186 -6.436 -8.466 1.00 92.62 145 HIS A O 1
ATOM 1060 N N . PHE A 1 146 ? 11.244 -4.596 -9.199 1.00 93.19 146 PHE A N 1
ATOM 1061 C CA . PHE A 1 146 ? 11.740 -4.207 -7.886 1.00 93.19 146 PHE A CA 1
ATOM 1062 C C . PHE A 1 146 ? 10.596 -3.897 -6.907 1.00 93.19 146 PHE A C 1
ATOM 1064 O O . PHE A 1 146 ? 10.604 -4.381 -5.772 1.00 93.19 146 PHE A O 1
ATOM 1071 N N . PHE A 1 147 ? 9.586 -3.136 -7.345 1.00 95.25 147 PHE A N 1
ATOM 1072 C CA . PHE A 1 147 ? 8.399 -2.836 -6.547 1.00 95.25 147 PHE A CA 1
ATOM 1073 C C . PHE A 1 147 ? 7.671 -4.114 -6.137 1.00 95.25 147 PHE A C 1
ATOM 1075 O O . PHE A 1 147 ? 7.315 -4.271 -4.968 1.00 95.25 147 PHE A O 1
ATOM 1082 N N . GLN A 1 148 ? 7.468 -5.029 -7.087 1.00 95.44 148 GLN A N 1
ATOM 1083 C CA . GLN A 1 148 ? 6.779 -6.291 -6.858 1.00 95.44 148 GLN A CA 1
ATOM 1084 C C . GLN A 1 148 ? 7.490 -7.138 -5.796 1.00 95.44 148 GLN A C 1
ATOM 1086 O O . GLN A 1 148 ? 6.866 -7.533 -4.812 1.00 95.44 148 GLN A O 1
ATOM 1091 N N . GLU A 1 149 ? 8.791 -7.371 -5.971 1.00 94.88 149 GLU A N 1
ATOM 1092 C CA . GLU A 1 149 ? 9.613 -8.181 -5.067 1.00 94.88 149 GLU A CA 1
ATOM 1093 C C . GLU A 1 149 ? 9.708 -7.556 -3.670 1.00 94.88 149 GLU A C 1
ATOM 1095 O O . GLU A 1 149 ? 9.531 -8.236 -2.656 1.00 94.88 149 GLU A O 1
ATOM 1100 N N . THR A 1 150 ? 9.917 -6.239 -3.602 1.00 95.12 150 THR A N 1
ATOM 1101 C CA . THR A 1 150 ? 9.988 -5.508 -2.331 1.00 95.12 150 THR A CA 1
ATOM 1102 C C . THR A 1 150 ? 8.649 -5.544 -1.599 1.00 95.12 150 THR A C 1
ATOM 1104 O O . THR A 1 150 ? 8.606 -5.807 -0.397 1.00 95.12 150 THR A O 1
ATOM 1107 N N . THR A 1 151 ? 7.544 -5.330 -2.316 1.00 96.88 151 THR A N 1
ATOM 1108 C CA . THR A 1 151 ? 6.185 -5.385 -1.761 1.00 96.88 151 THR A CA 1
ATOM 1109 C C . THR A 1 151 ? 5.861 -6.782 -1.243 1.00 96.88 151 THR A C 1
ATOM 1111 O O . THR A 1 151 ? 5.384 -6.917 -0.117 1.00 96.88 151 THR A O 1
ATOM 1114 N N . GLU A 1 152 ? 6.159 -7.830 -2.015 1.00 96.75 152 GLU A N 1
ATOM 1115 C CA . GLU A 1 152 ? 5.961 -9.222 -1.599 1.00 96.75 152 GLU A CA 1
ATOM 1116 C C . GLU A 1 152 ? 6.764 -9.541 -0.333 1.00 96.75 152 GLU A C 1
ATOM 1118 O O . GLU A 1 152 ? 6.209 -10.044 0.646 1.00 96.75 152 GLU A O 1
ATOM 1123 N N . LYS A 1 153 ? 8.0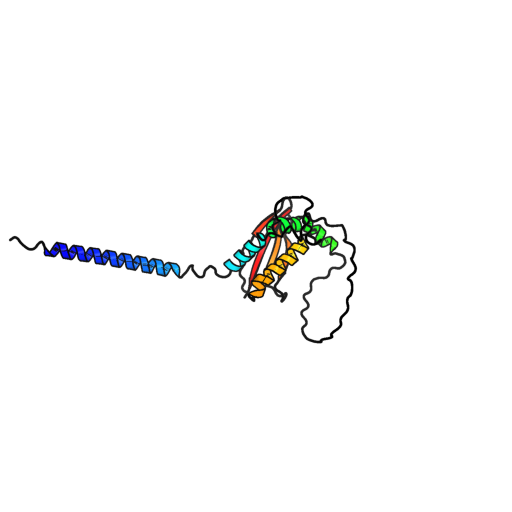46 -9.162 -0.302 1.00 96.12 153 LYS A N 1
ATOM 1124 C CA . LYS A 1 153 ? 8.913 -9.348 0.865 1.00 96.12 153 LYS A CA 1
ATOM 1125 C C . LYS A 1 153 ? 8.379 -8.625 2.101 1.00 96.12 153 LYS A C 1
ATOM 1127 O O . LYS A 1 153 ? 8.300 -9.234 3.165 1.00 96.12 153 LYS A O 1
ATOM 1132 N N . LEU A 1 154 ? 7.978 -7.358 1.978 1.00 96.62 154 LEU A N 1
ATOM 1133 C CA . LEU A 1 154 ? 7.445 -6.566 3.092 1.00 96.62 154 LEU A CA 1
ATOM 1134 C C . LEU A 1 154 ? 6.122 -7.129 3.625 1.00 96.62 154 LEU A C 1
ATOM 1136 O O . LEU A 1 154 ? 5.937 -7.224 4.842 1.00 96.62 154 LEU A O 1
ATOM 1140 N N . LEU A 1 155 ? 5.199 -7.514 2.740 1.00 97.19 155 LEU A N 1
ATOM 1141 C CA . LEU A 1 155 ? 3.919 -8.107 3.138 1.00 97.19 155 LEU A CA 1
ATOM 1142 C C . LEU A 1 155 ? 4.124 -9.473 3.796 1.00 97.19 155 LEU A C 1
ATOM 1144 O O . LEU A 1 155 ? 3.488 -9.780 4.804 1.00 97.19 155 LEU A O 1
ATOM 1148 N N . GLU A 1 156 ? 5.058 -10.270 3.293 1.00 97.38 156 GLU A N 1
ATOM 1149 C CA . GLU A 1 156 ? 5.400 -11.550 3.891 1.00 97.38 156 GLU A CA 1
ATOM 1150 C C . GLU A 1 156 ? 6.076 -11.396 5.261 1.00 97.38 156 GLU A C 1
ATOM 1152 O O . GLU A 1 156 ? 5.721 -12.083 6.222 1.00 97.38 156 GLU A O 1
ATOM 1157 N N . ASP A 1 157 ? 7.010 -10.454 5.387 1.00 97.00 157 ASP A N 1
ATOM 1158 C CA . ASP A 1 157 ? 7.705 -10.171 6.641 1.00 97.00 157 ASP A CA 1
ATOM 1159 C C . ASP A 1 157 ? 6.798 -9.568 7.719 1.00 97.00 157 ASP A C 1
ATOM 1161 O O . ASP A 1 157 ? 7.163 -9.601 8.899 1.00 97.00 157 ASP A O 1
ATOM 1165 N N . THR A 1 158 ? 5.631 -9.050 7.333 1.00 95.94 158 THR A N 1
ATOM 1166 C CA . THR A 1 158 ? 4.626 -8.477 8.232 1.00 95.94 158 THR A CA 1
ATOM 1167 C C . THR A 1 158 ? 3.422 -9.408 8.386 1.00 95.94 158 THR A C 1
ATOM 1169 O O . THR A 1 158 ? 3.330 -10.152 9.364 1.00 95.94 158 THR A O 1
ATOM 1172 N N . LEU A 1 159 ? 2.508 -9.403 7.416 1.00 96.19 159 LEU A N 1
ATOM 1173 C CA . LEU A 1 159 ? 1.267 -10.178 7.415 1.00 96.19 159 LEU A CA 1
ATOM 1174 C C . LEU A 1 159 ? 1.522 -11.683 7.342 1.00 96.19 159 LEU A C 1
ATOM 1176 O O . LEU A 1 159 ? 0.856 -12.441 8.052 1.00 96.19 159 LEU A O 1
ATOM 1180 N N . GLY A 1 160 ? 2.511 -12.107 6.550 1.00 95.56 160 GLY A N 1
ATOM 1181 C CA . GLY A 1 160 ? 2.904 -13.515 6.445 1.00 95.56 160 GLY A CA 1
ATOM 1182 C C . GLY A 1 160 ? 3.384 -14.077 7.785 1.00 95.56 160 GLY A C 1
ATOM 1183 O O . GLY A 1 160 ? 2.876 -15.100 8.250 1.00 95.56 160 GLY A O 1
ATOM 1184 N N . LYS A 1 161 ? 4.260 -13.353 8.497 1.00 96.31 161 LYS A N 1
ATOM 1185 C CA . LYS A 1 161 ? 4.683 -13.719 9.867 1.00 96.31 161 LYS A CA 1
ATOM 1186 C C . LYS A 1 161 ? 3.535 -13.736 10.873 1.00 96.31 161 LYS A C 1
ATOM 1188 O O . LYS A 1 161 ? 3.595 -14.474 11.854 1.00 96.31 161 LYS A O 1
ATOM 1193 N N . TRP A 1 162 ? 2.491 -12.942 10.648 1.00 94.44 162 TRP A N 1
ATOM 1194 C CA . TRP A 1 162 ? 1.281 -12.940 11.477 1.00 94.44 162 TRP A CA 1
ATOM 1195 C C . TRP A 1 162 ? 0.282 -14.038 11.085 1.00 94.44 162 TRP A C 1
ATOM 1197 O O . TRP A 1 162 ? -0.801 -14.117 11.669 1.00 94.44 162 TRP A O 1
ATOM 1207 N N . GLY A 1 163 ? 0.628 -14.880 10.105 1.00 94.62 163 GLY A N 1
ATOM 1208 C CA . GLY A 1 163 ? -0.229 -15.947 9.599 1.00 94.62 163 GLY A CA 1
ATOM 1209 C C . GLY A 1 163 ? -1.491 -15.422 8.919 1.00 94.62 163 GLY A C 1
ATOM 1210 O O . GLY A 1 163 ? -2.512 -16.106 8.927 1.00 94.62 163 GLY A O 1
ATOM 1211 N N . LYS A 1 164 ? -1.461 -14.192 8.392 1.00 94.88 164 LYS A N 1
ATOM 1212 C CA . LYS A 1 164 ? -2.591 -13.586 7.685 1.00 94.88 164 LYS A CA 1
ATOM 1213 C C . LYS A 1 164 ? -2.468 -13.828 6.193 1.00 94.88 164 LYS A C 1
ATOM 1215 O O . LYS A 1 164 ? -1.420 -13.587 5.602 1.00 94.88 164 LYS A O 1
ATOM 1220 N N . ARG A 1 165 ? -3.571 -14.257 5.579 1.00 96.44 165 ARG A N 1
ATOM 1221 C CA . ARG A 1 165 ? -3.691 -14.278 4.120 1.00 96.44 165 ARG A CA 1
ATOM 1222 C C . ARG A 1 165 ? -3.904 -12.855 3.634 1.00 96.44 165 ARG A C 1
ATOM 1224 O O . ARG A 1 165 ? -4.625 -12.086 4.269 1.00 96.44 165 ARG A O 1
ATOM 1231 N N . TYR A 1 166 ? -3.289 -12.507 2.517 1.00 97.19 166 TYR A N 1
ATOM 1232 C CA . TYR A 1 166 ? -3.404 -11.175 1.949 1.00 97.19 166 TYR A CA 1
ATOM 1233 C C . TYR A 1 166 ? -3.473 -11.226 0.429 1.00 97.19 166 TYR A C 1
ATOM 1235 O O . TYR A 1 166 ? -3.069 -12.200 -0.210 1.00 97.19 166 TYR A O 1
ATOM 1243 N N . GLU A 1 167 ? -4.018 -10.160 -0.138 1.00 97.75 167 GLU A N 1
ATOM 1244 C CA . GLU A 1 167 ? -4.055 -9.930 -1.571 1.00 97.75 167 GLU A CA 1
ATOM 1245 C C . GLU A 1 167 ? -3.862 -8.438 -1.832 1.00 97.75 167 GLU A C 1
ATOM 1247 O O . GLU A 1 167 ? -4.701 -7.624 -1.453 1.00 97.75 167 GLU A O 1
ATOM 1252 N N . PHE A 1 168 ? -2.748 -8.078 -2.458 1.00 97.94 168 PHE A N 1
ATOM 1253 C CA . PHE A 1 168 ? -2.455 -6.711 -2.868 1.00 97.94 168 PHE A CA 1
ATOM 1254 C C . PHE A 1 168 ? -2.772 -6.546 -4.353 1.00 97.94 168 PHE A C 1
ATOM 1256 O O . PHE A 1 168 ? -2.387 -7.374 -5.187 1.00 97.94 168 PHE A O 1
ATOM 1263 N N . ARG A 1 169 ? -3.486 -5.471 -4.677 1.00 97.50 169 ARG A N 1
ATOM 1264 C CA . ARG A 1 169 ? -3.872 -5.112 -6.037 1.00 97.50 169 ARG A CA 1
ATOM 1265 C C . ARG A 1 169 ? -3.419 -3.697 -6.339 1.00 97.50 169 ARG A C 1
ATOM 1267 O O . ARG A 1 169 ? -3.577 -2.810 -5.507 1.00 97.50 169 ARG A O 1
ATOM 1274 N N . ALA A 1 170 ? -2.919 -3.498 -7.549 1.00 97.12 170 ALA A N 1
ATOM 1275 C CA . ALA A 1 170 ? -2.688 -2.175 -8.103 1.00 97.12 170 ALA A CA 1
ATOM 1276 C C . ALA A 1 170 ? -3.299 -2.121 -9.502 1.00 97.12 170 ALA A C 1
ATOM 1278 O O . ALA A 1 170 ? -3.041 -3.003 -10.327 1.00 97.12 170 ALA A O 1
ATOM 1279 N N . HIS A 1 171 ? -4.124 -1.109 -9.735 1.00 96.75 171 HIS A N 1
ATOM 1280 C CA . HIS A 1 171 ? -4.852 -0.880 -10.975 1.00 96.75 171 HIS A CA 1
ATOM 1281 C C . HIS A 1 171 ? -4.473 0.494 -11.519 1.00 96.75 171 HIS A C 1
ATOM 1283 O O . HIS A 1 171 ? -4.527 1.473 -10.784 1.00 96.75 171 HIS A O 1
ATOM 1289 N N . LEU A 1 172 ? -4.100 0.575 -12.792 1.00 96.25 172 LEU A N 1
ATOM 1290 C CA . LEU A 1 172 ? -3.942 1.834 -13.503 1.00 96.25 172 LEU A CA 1
ATOM 1291 C C . LEU A 1 172 ? -5.289 2.210 -14.119 1.00 96.25 172 LEU A C 1
ATOM 1293 O O . LEU A 1 172 ? -5.774 1.560 -15.045 1.00 96.25 172 LEU A O 1
ATOM 1297 N N . LEU A 1 173 ? -5.893 3.268 -13.593 1.00 96.25 173 LEU A N 1
ATOM 1298 C CA . LEU A 1 173 ? -7.084 3.890 -14.144 1.00 96.25 173 LEU A CA 1
ATOM 1299 C C . LEU A 1 173 ? -6.660 4.992 -15.110 1.00 96.25 173 LEU A C 1
ATOM 1301 O O . LEU A 1 173 ? -6.295 6.095 -14.695 1.00 96.25 173 LEU A O 1
ATOM 1305 N N . SER A 1 174 ? -6.718 4.695 -16.405 1.00 94.50 174 SER A N 1
ATOM 1306 C CA . SER A 1 174 ? -6.569 5.703 -17.450 1.00 94.50 174 SER A CA 1
ATOM 1307 C C . SER A 1 174 ? -7.938 6.165 -17.958 1.00 94.50 174 SER A C 1
ATOM 1309 O O . SER A 1 174 ? -8.982 5.603 -17.628 1.00 94.50 174 SER A O 1
ATOM 1311 N N . SER A 1 175 ? -7.949 7.197 -18.800 1.00 90.12 175 SER A N 1
ATOM 1312 C CA . SER A 1 175 ? -9.182 7.727 -19.404 1.00 90.12 175 SER A CA 1
ATOM 1313 C C . SER A 1 175 ? -9.897 6.725 -20.322 1.00 90.12 175 SER A C 1
ATOM 1315 O O . SER A 1 175 ? -11.092 6.874 -20.577 1.00 90.12 175 SER A O 1
ATOM 1317 N N . VAL A 1 176 ? -9.175 5.714 -20.816 1.00 92.62 176 VAL A N 1
ATOM 1318 C CA . VAL A 1 176 ? -9.657 4.776 -21.842 1.00 92.62 176 VAL A CA 1
ATOM 1319 C C . VAL A 1 176 ? -9.877 3.363 -21.293 1.00 92.62 176 VAL A C 1
ATOM 1321 O O . VAL A 1 176 ? -10.765 2.656 -21.769 1.00 92.62 176 VAL A O 1
ATOM 1324 N N . SER A 1 177 ? -9.099 2.940 -20.295 1.00 93.25 177 SER A N 1
ATOM 1325 C CA . SER A 1 177 ? -9.137 1.575 -19.767 1.00 93.25 177 SER A CA 1
ATOM 1326 C C . SER A 1 177 ? -8.638 1.490 -18.328 1.00 93.25 177 SER A C 1
ATOM 1328 O O . SER A 1 177 ? -7.805 2.285 -17.893 1.00 93.25 177 SER A O 1
ATOM 1330 N N . GLU A 1 178 ? -9.135 0.479 -17.618 1.00 94.81 178 GLU A N 1
ATOM 1331 C CA . GLU A 1 178 ? -8.568 -0.003 -16.362 1.00 94.81 178 GLU A CA 1
ATOM 1332 C C . GLU A 1 178 ? -7.613 -1.160 -16.675 1.00 94.81 178 GLU A C 1
ATOM 1334 O O . GLU A 1 178 ? -8.027 -2.186 -17.220 1.00 94.81 178 GLU A O 1
ATOM 1339 N N . GLU A 1 179 ? -6.336 -0.990 -16.342 1.00 93.94 179 GLU A N 1
ATOM 1340 C CA . GLU A 1 179 ? -5.303 -2.005 -16.525 1.00 93.94 179 GLU A CA 1
ATOM 1341 C C . GLU A 1 179 ? -4.792 -2.498 -15.174 1.00 93.94 179 GLU A C 1
ATOM 1343 O O . GLU A 1 179 ? -4.593 -1.736 -14.229 1.00 93.94 179 GLU A O 1
ATOM 1348 N N . LYS A 1 180 ? -4.588 -3.807 -15.055 1.00 94.38 180 LYS A N 1
ATOM 1349 C CA . LYS A 1 180 ? -4.147 -4.413 -13.806 1.00 94.38 180 LYS A CA 1
ATOM 1350 C C . LYS A 1 180 ? -2.625 -4.481 -13.764 1.00 94.38 180 LYS A C 1
ATOM 1352 O O . LYS A 1 180 ? -2.055 -5.380 -14.370 1.00 94.38 180 LYS A O 1
ATOM 1357 N N . LEU A 1 181 ? -2.000 -3.606 -12.979 1.00 93.31 181 LEU A N 1
ATOM 1358 C CA . LEU A 1 181 ? -0.545 -3.574 -12.822 1.00 93.31 181 LEU A CA 1
ATOM 1359 C C . LEU A 1 181 ? -0.039 -4.794 -12.049 1.00 93.31 181 LEU A C 1
ATOM 1361 O O . LEU A 1 181 ? 0.826 -5.527 -12.527 1.00 93.31 181 LEU A O 1
ATOM 1365 N N . PHE A 1 182 ? -0.617 -5.043 -10.866 1.00 94.00 182 PHE A N 1
ATOM 1366 C CA . PHE A 1 182 ? -0.138 -6.074 -9.945 1.00 94.00 182 PHE A CA 1
ATOM 1367 C C . PHE A 1 182 ? -1.265 -6.890 -9.310 1.00 94.00 182 PHE A C 1
ATOM 1369 O O . PHE A 1 182 ? -2.339 -6.383 -8.972 1.00 94.00 182 PHE A O 1
ATOM 1376 N N . LEU A 1 183 ? -0.984 -8.179 -9.100 1.00 96.19 183 LEU A N 1
ATOM 1377 C CA . LEU A 1 183 ? -1.744 -9.064 -8.222 1.00 96.19 183 LEU A CA 1
ATOM 1378 C C . LEU A 1 183 ? -0.782 -9.873 -7.366 1.00 96.19 183 LEU A C 1
ATOM 1380 O O . LEU A 1 183 ? -0.318 -10.930 -7.794 1.00 96.19 183 LEU A O 1
ATOM 1384 N N . LEU A 1 184 ? -0.527 -9.405 -6.153 1.00 96.69 184 LEU A N 1
ATOM 1385 C CA . LEU A 1 184 ? 0.286 -10.149 -5.203 1.00 96.69 184 LEU A CA 1
ATOM 1386 C C . LEU A 1 184 ? -0.623 -10.874 -4.229 1.00 96.69 184 LEU A C 1
ATOM 1388 O O . LEU A 1 184 ? -1.625 -10.334 -3.760 1.00 96.69 184 LEU A O 1
ATOM 1392 N N . LYS A 1 185 ? -0.285 -12.124 -3.957 1.00 97.12 185 LYS A N 1
ATOM 1393 C CA . LYS A 1 185 ? -1.011 -12.994 -3.040 1.00 97.12 185 LYS A CA 1
ATOM 1394 C C . LYS A 1 185 ? -0.034 -13.518 -2.006 1.00 97.12 185 LYS A C 1
ATOM 1396 O O . LYS A 1 185 ? 1.172 -13.497 -2.222 1.00 97.12 185 LYS A O 1
ATOM 1401 N N . ASP A 1 186 ? -0.574 -14.017 -0.908 1.00 96.00 186 ASP A N 1
ATOM 1402 C CA . ASP A 1 186 ? 0.199 -14.753 0.081 1.00 96.00 186 ASP A CA 1
ATOM 1403 C C . ASP A 1 186 ? 0.936 -15.960 -0.534 1.00 96.00 186 ASP A C 1
ATOM 1405 O O . ASP A 1 186 ? 0.573 -16.445 -1.609 1.00 96.00 186 ASP A O 1
ATOM 1409 N N . LYS A 1 187 ? 1.916 -16.518 0.190 1.00 94.75 187 LYS A N 1
ATOM 1410 C CA . LYS A 1 187 ? 2.714 -17.685 -0.242 1.00 94.75 187 LYS A CA 1
ATOM 1411 C C . LYS A 1 187 ? 1.906 -18.900 -0.709 1.00 94.75 187 LYS A C 1
ATOM 1413 O O . LYS A 1 187 ? 2.440 -19.737 -1.432 1.00 94.75 187 LYS A O 1
ATOM 1418 N N . SER A 1 188 ? 0.640 -19.044 -0.303 1.00 94.19 188 SER A N 1
ATOM 1419 C CA . SER A 1 188 ? -0.212 -20.132 -0.802 1.00 94.19 188 SER A CA 1
ATOM 1420 C C . SER A 1 188 ? -0.694 -19.925 -2.244 1.00 94.19 188 SER A C 1
ATOM 1422 O O . SER A 1 188 ? -1.254 -20.849 -2.839 1.00 94.19 188 SER A O 1
ATOM 1424 N N . GLY A 1 189 ? -0.544 -18.716 -2.794 1.00 93.75 189 GLY A N 1
ATOM 1425 C CA . GLY A 1 189 ? -1.056 -18.305 -4.102 1.00 93.75 189 GLY A CA 1
ATOM 1426 C C . GLY A 1 189 ? -2.585 -18.213 -4.170 1.00 93.75 189 GLY A C 1
ATOM 1427 O O . GLY A 1 189 ? -3.150 -17.941 -5.236 1.00 93.75 189 GLY A O 1
ATOM 1428 N N . GLN A 1 190 ? -3.287 -18.447 -3.057 1.00 91.38 190 GLN A N 1
ATOM 1429 C CA . GLN A 1 190 ? -4.747 -18.462 -3.037 1.00 91.38 190 GLN A CA 1
ATOM 1430 C C . GLN A 1 190 ? -5.324 -17.054 -2.928 1.00 91.38 190 GLN A C 1
ATOM 1432 O O . GLN A 1 190 ? -6.358 -16.797 -3.551 1.00 91.38 190 GLN A O 1
ATOM 1437 N N . GLY A 1 191 ? -4.650 -16.147 -2.215 1.00 92.19 191 GLY A N 1
ATOM 1438 C CA . GLY A 1 191 ? -5.182 -14.827 -1.912 1.00 92.19 191 GLY A CA 1
ATOM 1439 C C . GLY A 1 191 ? -6.421 -14.930 -1.024 1.00 92.19 191 GLY A C 1
ATOM 1440 O O . GLY A 1 191 ? -6.567 -15.840 -0.200 1.00 92.19 191 GLY A O 1
ATOM 1441 N N . CYS A 1 192 ? -7.349 -14.000 -1.209 1.00 94.88 192 CYS A N 1
ATOM 1442 C CA . CYS A 1 192 ? -8.507 -13.867 -0.342 1.00 94.88 192 CYS A CA 1
ATOM 1443 C C . CYS A 1 192 ? -9.708 -14.709 -0.805 1.00 94.88 192 CYS A C 1
ATOM 1445 O O . CYS A 1 192 ? -10.311 -14.445 -1.844 1.00 94.88 192 CYS A O 1
ATOM 1447 N N . LYS A 1 193 ? -10.106 -15.706 0.002 1.00 93.81 193 LYS A N 1
ATOM 1448 C CA . LYS A 1 193 ? -11.329 -16.509 -0.193 1.00 93.81 193 LYS A CA 1
ATOM 1449 C C . LYS A 1 193 ? -12.344 -16.202 0.912 1.00 93.81 193 LYS A C 1
ATOM 1451 O O . LYS A 1 193 ? -12.248 -16.780 1.991 1.00 93.81 193 LYS A O 1
ATOM 1456 N N . GLY A 1 194 ? -13.319 -15.335 0.635 1.00 90.88 194 GLY A N 1
ATOM 1457 C CA . GLY A 1 194 ? -14.424 -15.030 1.553 1.00 90.88 194 GLY A CA 1
ATOM 1458 C C . GLY A 1 194 ? -14.374 -13.620 2.140 1.00 90.88 194 GLY A C 1
ATOM 1459 O O . GLY A 1 194 ? -14.066 -12.664 1.427 1.00 90.88 194 GLY A O 1
ATOM 1460 N N . GLU A 1 195 ? -14.738 -13.500 3.421 1.00 91.81 195 GLU A N 1
ATOM 1461 C CA . GLU A 1 195 ? -14.741 -12.225 4.140 1.00 91.81 195 GLU A CA 1
ATOM 1462 C C . GLU A 1 195 ? -13.323 -11.649 4.212 1.00 91.81 195 GLU A C 1
ATOM 1464 O O . GLU A 1 195 ? -12.357 -12.351 4.520 1.00 91.81 195 GLU A O 1
ATOM 1469 N N . ARG A 1 196 ? -13.204 -10.366 3.873 1.00 94.69 196 ARG A N 1
ATOM 1470 C CA . ARG A 1 196 ? -11.928 -9.675 3.717 1.00 94.69 196 ARG A CA 1
ATOM 1471 C C . ARG A 1 196 ? -12.042 -8.242 4.194 1.00 94.69 196 ARG A C 1
ATOM 1473 O O . ARG A 1 196 ? -13.060 -7.586 3.966 1.00 94.69 196 ARG A O 1
ATOM 1480 N N . ASP A 1 197 ? -10.967 -7.750 4.784 1.00 94.69 197 ASP A N 1
ATOM 1481 C CA . ASP A 1 197 ? -10.826 -6.353 5.160 1.00 94.69 197 ASP A CA 1
ATOM 1482 C C . ASP A 1 197 ? -9.980 -5.636 4.127 1.00 94.69 197 ASP A C 1
ATOM 1484 O O . ASP A 1 197 ? -8.890 -6.085 3.785 1.00 94.69 197 ASP A O 1
ATOM 1488 N N . SER A 1 198 ? -10.501 -4.522 3.631 1.00 95.56 198 SER A N 1
ATOM 1489 C CA . SER A 1 198 ? -9.798 -3.656 2.693 1.00 95.56 198 SER A CA 1
ATOM 1490 C C . SER A 1 198 ? -9.109 -2.518 3.443 1.00 95.56 198 SER A C 1
ATOM 1492 O O . SER A 1 198 ? -9.651 -1.975 4.413 1.00 95.56 198 SER A O 1
ATOM 1494 N N . SER A 1 199 ? -7.926 -2.140 2.963 1.00 94.62 199 SER A N 1
ATOM 1495 C CA . SER A 1 199 ? -7.233 -0.912 3.344 1.00 94.62 199 SER A CA 1
ATOM 1496 C C . SER A 1 199 ? -7.963 0.357 2.894 1.00 94.62 199 SER A C 1
ATOM 1498 O O . SER A 1 199 ? -7.608 1.441 3.339 1.00 94.62 199 SER A O 1
ATOM 1500 N N . GLY A 1 200 ? -8.957 0.245 2.010 1.00 94.25 200 GLY A N 1
ATOM 1501 C CA . GLY A 1 200 ? -9.426 1.344 1.174 1.00 94.25 200 GLY A CA 1
ATOM 1502 C C . GLY A 1 200 ? -8.487 1.582 -0.012 1.00 94.25 200 GLY A C 1
ATOM 1503 O O . GLY A 1 200 ? -7.411 0.983 -0.095 1.00 94.25 200 GLY A O 1
ATOM 1504 N N . GLN A 1 201 ? -8.913 2.455 -0.923 1.00 93.75 201 GLN A N 1
ATOM 1505 C CA . GLN A 1 201 ? -8.135 2.853 -2.096 1.00 93.75 201 GLN A CA 1
ATOM 1506 C C . GLN A 1 201 ? -7.067 3.881 -1.709 1.00 93.75 201 GLN A C 1
ATOM 1508 O O . GLN A 1 201 ? -7.354 4.860 -1.017 1.00 93.75 201 GLN A O 1
ATOM 1513 N N . PHE A 1 202 ? -5.847 3.670 -2.199 1.00 95.38 202 PHE A N 1
ATOM 1514 C CA . PHE A 1 202 ? -4.743 4.623 -2.134 1.00 95.38 202 PHE A CA 1
ATOM 1515 C C . PHE A 1 202 ? -4.465 5.135 -3.550 1.00 95.38 202 PHE A C 1
ATOM 1517 O O . PHE A 1 202 ? -3.703 4.495 -4.276 1.00 95.38 202 PHE A O 1
ATOM 1524 N N . PRO A 1 203 ? -5.122 6.231 -3.974 1.00 96.44 203 PRO A N 1
ATOM 1525 C CA . PRO A 1 203 ? -4.923 6.784 -5.304 1.00 96.44 203 PRO A CA 1
ATOM 1526 C C . PRO A 1 203 ? -3.585 7.523 -5.384 1.00 96.44 203 PRO A C 1
ATOM 1528 O O . PRO A 1 203 ? -3.308 8.412 -4.576 1.00 96.44 203 PRO A O 1
ATOM 1531 N N . ILE A 1 204 ? -2.787 7.188 -6.391 1.00 96.00 204 ILE A N 1
ATOM 1532 C CA . ILE A 1 204 ? -1.535 7.860 -6.742 1.00 96.00 204 ILE A CA 1
ATOM 1533 C C . ILE A 1 204 ? -1.744 8.522 -8.100 1.00 96.00 204 ILE A C 1
ATOM 1535 O O . ILE A 1 204 ? -2.120 7.867 -9.071 1.00 96.00 204 ILE A O 1
ATOM 1539 N N . GLN A 1 205 ? -1.566 9.838 -8.153 1.00 96.12 205 GLN A N 1
ATOM 1540 C CA . GLN A 1 205 ? -1.745 10.620 -9.374 1.00 96.12 205 GLN A CA 1
ATOM 1541 C C . GLN A 1 205 ? -0.473 10.529 -10.210 1.00 96.12 205 GLN A C 1
ATOM 1543 O O . GLN A 1 205 ? 0.571 10.986 -9.759 1.00 96.12 205 GLN A O 1
ATOM 1548 N N . ILE A 1 206 ? -0.577 9.982 -11.419 1.00 94.62 206 ILE A N 1
ATOM 1549 C CA . ILE A 1 206 ? 0.547 9.861 -12.346 1.00 94.62 206 ILE A CA 1
ATOM 1550 C C . ILE A 1 206 ? 0.412 10.928 -13.412 1.00 94.62 206 ILE A C 1
ATOM 1552 O O . ILE A 1 206 ? -0.640 11.061 -14.048 1.00 94.62 206 ILE A O 1
ATOM 1556 N N . LYS A 1 207 ? 1.490 11.678 -13.639 1.00 91.94 207 LYS A N 1
ATOM 1557 C CA . LYS A 1 207 ? 1.492 12.725 -14.663 1.00 91.94 207 LYS A CA 1
ATOM 1558 C C . LYS A 1 207 ? 1.165 12.126 -16.031 1.00 91.94 207 LYS A C 1
ATOM 1560 O O . LYS A 1 207 ? 1.767 11.147 -16.463 1.00 91.94 207 LYS A O 1
ATOM 1565 N N . ASP A 1 208 ? 0.156 12.708 -16.673 1.00 89.31 208 ASP A N 1
ATOM 1566 C CA . ASP A 1 208 ? -0.257 12.448 -18.057 1.00 89.31 208 ASP A CA 1
ATOM 1567 C C . ASP A 1 208 ? -0.742 11.019 -18.388 1.00 89.31 208 ASP A C 1
ATOM 1569 O O . ASP A 1 208 ? -1.163 10.774 -19.518 1.00 89.31 208 ASP A O 1
ATOM 1573 N N . THR A 1 209 ? -0.769 10.096 -17.418 1.00 90.50 209 THR A N 1
ATOM 1574 C CA . THR A 1 209 ? -1.081 8.671 -17.663 1.00 90.50 209 THR A CA 1
ATOM 1575 C C . THR A 1 209 ? -2.373 8.213 -16.980 1.00 90.50 209 THR A C 1
ATOM 1577 O O . THR A 1 209 ? -3.142 7.438 -17.562 1.00 90.50 209 THR A O 1
ATOM 1580 N N . GLY A 1 210 ? -2.670 8.727 -15.779 1.00 95.12 210 GLY A N 1
ATOM 1581 C CA . GLY A 1 210 ? -3.888 8.383 -15.042 1.00 95.12 210 GLY A CA 1
ATOM 1582 C C . GLY A 1 210 ? -3.706 8.346 -13.526 1.00 95.12 210 GLY A C 1
ATOM 1583 O O . GLY A 1 210 ? -2.866 9.047 -12.965 1.00 95.12 210 GLY A O 1
ATOM 1584 N N . VAL A 1 211 ? -4.516 7.523 -12.861 1.00 97.06 211 VAL A N 1
ATOM 1585 C CA . VAL A 1 211 ? -4.461 7.298 -11.410 1.00 97.06 211 VAL A CA 1
ATOM 1586 C C . VAL A 1 211 ? -4.159 5.833 -11.147 1.00 97.06 211 VAL A C 1
ATOM 1588 O O . VAL A 1 211 ? -4.870 4.966 -11.646 1.00 97.06 211 VAL A O 1
ATOM 1591 N N . VAL A 1 212 ? -3.147 5.540 -10.336 1.00 97.12 212 VAL A N 1
ATOM 1592 C CA . VAL A 1 212 ? -2.950 4.185 -9.813 1.00 97.12 212 VAL A CA 1
ATOM 1593 C C . VAL A 1 212 ? -3.739 4.029 -8.528 1.00 97.12 212 VAL A C 1
ATOM 1595 O O . VAL A 1 212 ? -3.473 4.705 -7.539 1.00 97.12 212 VAL A O 1
ATOM 1598 N N . GLU A 1 213 ? -4.715 3.130 -8.535 1.00 97.12 213 GLU A N 1
ATOM 1599 C CA . GLU A 1 213 ? -5.418 2.703 -7.336 1.00 97.12 213 GLU A CA 1
ATOM 1600 C C . GLU A 1 213 ? -4.752 1.459 -6.769 1.00 97.12 213 GLU A C 1
ATOM 1602 O O . GLU A 1 213 ? -4.797 0.376 -7.357 1.00 97.12 213 GLU A O 1
ATOM 1607 N N . ALA A 1 214 ? -4.143 1.619 -5.599 1.00 97.31 214 ALA A N 1
ATOM 1608 C CA . ALA A 1 214 ? -3.565 0.515 -4.862 1.00 97.31 214 ALA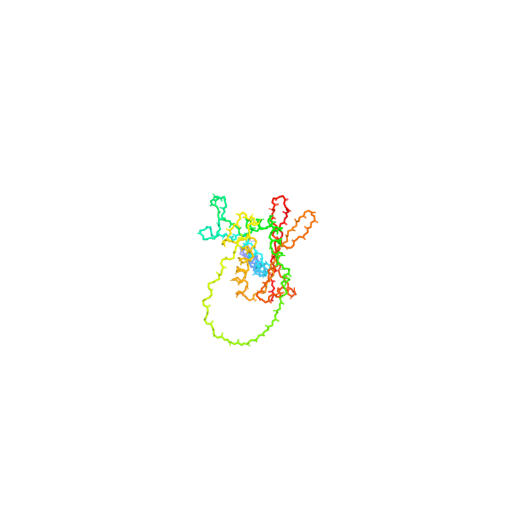 A CA 1
ATOM 1609 C C . ALA A 1 214 ? -4.468 0.140 -3.674 1.00 97.31 214 ALA A C 1
ATOM 1611 O O . ALA A 1 214 ? -4.964 1.004 -2.946 1.00 97.31 214 ALA A O 1
ATOM 1612 N N . GLU A 1 215 ? -4.690 -1.157 -3.473 1.00 97.44 215 GLU A N 1
ATOM 1613 C CA . GLU A 1 215 ? -5.574 -1.691 -2.437 1.00 97.44 215 GLU A CA 1
ATOM 1614 C C . GLU A 1 215 ? -4.998 -2.984 -1.850 1.00 97.44 215 GLU A C 1
ATOM 1616 O O . GLU A 1 215 ? -4.597 -3.901 -2.571 1.00 97.44 215 GLU A O 1
ATOM 1621 N N . LEU A 1 216 ? -4.984 -3.074 -0.521 1.00 97.75 216 LEU A N 1
ATOM 1622 C CA . LEU A 1 216 ? -4.559 -4.255 0.218 1.00 97.75 216 LEU A CA 1
ATOM 1623 C C . LEU A 1 216 ? -5.765 -4.902 0.896 1.00 97.75 216 LEU A C 1
ATOM 1625 O O . LEU A 1 216 ? -6.429 -4.294 1.738 1.00 97.75 216 LEU A O 1
ATOM 1629 N N . TYR A 1 217 ? -6.002 -6.168 0.572 1.00 97.38 217 TYR A N 1
ATOM 1630 C CA . TYR A 1 217 ? -6.959 -7.016 1.264 1.00 97.38 217 TYR A CA 1
ATOM 1631 C C . TYR A 1 217 ? -6.245 -7.904 2.275 1.00 97.38 217 TYR A C 1
ATOM 1633 O O . TYR A 1 217 ? -5.259 -8.562 1.945 1.00 97.38 217 TYR A O 1
ATOM 1641 N N . VAL A 1 218 ? -6.782 -7.972 3.490 1.00 96.38 218 VAL A N 1
ATOM 1642 C CA . VAL A 1 218 ? -6.345 -8.900 4.535 1.00 96.38 218 VAL A CA 1
ATOM 1643 C C . VAL A 1 218 ? -7.489 -9.848 4.864 1.00 96.38 218 VAL A C 1
ATOM 1645 O O . VAL A 1 218 ? -8.634 -9.433 5.042 1.00 96.38 218 VAL A O 1
ATOM 1648 N N . CYS A 1 219 ? -7.166 -11.131 4.937 1.00 94.06 219 CYS A N 1
ATOM 1649 C CA . CYS A 1 219 ? -8.104 -12.226 5.107 1.00 94.06 219 CYS A CA 1
ATOM 1650 C C . CYS A 1 219 ? -7.831 -13.026 6.380 1.00 94.06 219 CYS A C 1
ATOM 1652 O O . CYS A 1 219 ? -6.731 -12.985 6.942 1.00 94.06 219 CYS A O 1
ATOM 1654 N N . GLU A 1 220 ? -8.863 -13.739 6.839 1.00 88.69 220 GLU A N 1
ATOM 1655 C CA . GLU A 1 220 ? -8.736 -14.715 7.930 1.00 88.69 220 GLU A CA 1
ATOM 1656 C C . GLU A 1 220 ? -7.894 -15.923 7.549 1.00 88.69 220 GLU A C 1
ATOM 1658 O O . GLU A 1 220 ? -7.991 -16.384 6.385 1.00 88.69 220 GLU A O 1
#

pLDDT: mean 81.05, std 20.01, range [33.81, 97.94]

Radius of gyration: 29.92 Å; chains: 1; bounding box: 71×69×94 Å

Secondary structure (DSSP, 8-state):
-----SHHHHHHHHHHHHHHHHHHHHHHHHHHHHTTTSTT-S-THHHHHHHHHHHHTPBP-TTTSEEESS--SSPPBIIIIIHHHHHHTHHHHHHHTTSS-----------------------------TT---SEEETTB-HHHHHHHHHHHHHIIIIITTT-EEEEEEEEE-SS-EEEEEEEE-TTS----SSEEE---EEEEETTTEEEEEEEEEE-